Protein AF-0000000080757616 (afdb_homodimer)

Secondary structure (DSSP, 8-state):
---EEEEE--GGGHHHHHHHHHHTT-EEEEEEEEEETTEEEEEEEEE-SS-EEEEEEEE-TT-EEE--TTTSTTHHHHHHHHHHHH--EEE--SS--TT-SS--SSSSTT---S-----/---EEEEE--GGGHHHHHHHHHHTT-EEEEEEEEEETTEEEEEEEEE-SS-EEEEEEEE-TT-EEE--TTTSTTHHHHHHHHHHHH--EEE--SS--TT-SS--SSSSTT---S-----

Radius of gyration: 17.85 Å; Cα contacts (8 Å, |Δi|>4): 452; chains: 2; bounding box: 57×48×34 Å

Nearest PDB structures (foldseek):
  7ard-assembly1_C  TM=8.180E-01  e=4.192E-06  Polytomella sp. Pringsheim 198.80
  7b93-assembly1_C  TM=8.871E-01  e=2.121E-05  Mus musculus
  5gpn-assembly1_W  TM=7.875E-01  e=8.018E-06  Sus scrofa
  8e73-assembly1_S3  TM=7.690E-01  e=2.934E-05  Vigna radiata
  8qby-assembly1_C  TM=7.710E-01  e=3.803E-05  Paracoccus denitrificans PD1222

Structure (mmCIF, N/CA/C/O backbone):
data_AF-0000000080757616-model_v1
#
loop_
_entity.id
_entity.type
_entity.pdbx_description
1 polymer 'NADH dehydrogenase (Ubiquinone) 30 kDa subunit'
#
loop_
_atom_site.group_PDB
_atom_site.id
_atom_site.type_symbol
_atom_site.label_atom_id
_atom_site.label_alt_id
_atom_site.label_comp_id
_atom_site.label_asym_id
_atom_site.label_entity_id
_atom_site.label_seq_id
_atom_site.pdbx_PDB_ins_code
_atom_site.Cartn_x
_atom_site.Cartn_y
_atom_site.Cartn_z
_atom_site.occupancy
_atom_site.B_iso_or_equiv
_atom_site.auth_seq_id
_atom_site.auth_comp_id
_atom_site.auth_asym_id
_atom_site.auth_atom_id
_atom_site.pdbx_PDB_model_num
ATOM 1 N N . MET A 1 1 ? -17.547 3.986 -16.438 1 39.94 1 MET A N 1
ATOM 2 C CA . MET A 1 1 ? -16.375 4.234 -15.594 1 39.94 1 MET A CA 1
ATOM 3 C C . MET A 1 1 ? -16.781 4.469 -14.148 1 39.94 1 MET A C 1
ATOM 5 O O . MET A 1 1 ? -17.828 5.059 -13.883 1 39.94 1 MET A O 1
ATOM 9 N N . ALA A 1 2 ? -16.562 3.566 -13.352 1 54.22 2 ALA A N 1
ATOM 10 C CA . ALA A 1 2 ? -17.156 3.803 -12.039 1 54.22 2 ALA A CA 1
ATOM 11 C C . ALA A 1 2 ? -16.891 5.23 -11.562 1 54.22 2 ALA A C 1
ATOM 13 O O . ALA A 1 2 ? -15.867 5.824 -11.906 1 54.22 2 ALA A O 1
ATOM 14 N N . GLN A 1 3 ? -17.906 6 -11.406 1 65.44 3 GLN A N 1
ATOM 15 C CA . GLN A 1 3 ? -17.859 7.367 -10.898 1 65.44 3 GLN A CA 1
ATOM 16 C C . GLN A 1 3 ? -16.922 7.477 -9.703 1 65.44 3 GLN A C 1
ATOM 18 O O . GLN A 1 3 ? -17.031 6.699 -8.75 1 65.44 3 GLN A O 1
ATOM 23 N N . GLN A 1 4 ? -15.719 8.086 -9.883 1 79.25 4 GLN A N 1
ATOM 24 C CA . GLN A 1 4 ? -14.82 8.367 -8.773 1 79.25 4 GLN A CA 1
ATOM 25 C C . GLN A 1 4 ? -15.156 9.695 -8.109 1 79.25 4 GLN A C 1
ATOM 27 O O . GLN A 1 4 ? -15.25 10.727 -8.781 1 79.25 4 GLN A O 1
ATOM 32 N N . THR A 1 5 ? -15.641 9.602 -6.828 1 90.62 5 THR A N 1
ATOM 33 C CA . THR A 1 5 ? -15.922 10.797 -6.039 1 90.62 5 THR A CA 1
ATOM 34 C C . THR A 1 5 ? -14.758 11.117 -5.105 1 90.62 5 THR A C 1
ATOM 36 O O . THR A 1 5 ? -14.18 10.219 -4.492 1 90.62 5 THR A O 1
ATOM 39 N N . ILE A 1 6 ? -14.375 12.367 -5.062 1 93.81 6 ILE A N 1
ATOM 40 C CA . ILE A 1 6 ? -13.344 12.836 -4.137 1 93.81 6 ILE A CA 1
ATOM 41 C C . ILE A 1 6 ? -13.984 13.711 -3.059 1 93.81 6 ILE A C 1
ATOM 43 O O . ILE A 1 6 ? -14.641 14.703 -3.365 1 93.81 6 ILE A O 1
ATOM 47 N N . ASN A 1 7 ? -13.82 13.328 -1.838 1 96.62 7 ASN A N 1
ATOM 48 C CA . ASN A 1 7 ? -14.266 14.094 -0.679 1 96.62 7 ASN A CA 1
ATOM 49 C C . ASN A 1 7 ? -13.094 14.656 0.114 1 96.62 7 ASN A C 1
ATOM 51 O O . ASN A 1 7 ? -12.32 13.898 0.706 1 96.62 7 ASN A O 1
ATOM 55 N N . THR A 1 8 ? -12.977 15.93 0.117 1 97.31 8 THR A N 1
ATOM 56 C CA . THR A 1 8 ? -11.953 16.562 0.941 1 97.31 8 THR A CA 1
ATOM 57 C C . THR A 1 8 ? -12.453 16.734 2.375 1 97.31 8 THR A C 1
ATOM 59 O O . THR A 1 8 ? -13.5 17.344 2.605 1 97.31 8 THR A O 1
ATOM 62 N N . ILE A 1 9 ? -11.727 16.219 3.279 1 97.69 9 ILE A N 1
ATOM 63 C CA . ILE A 1 9 ? -12.148 16.266 4.676 1 97.69 9 ILE A CA 1
ATOM 64 C C . ILE A 1 9 ? -10.977 16.719 5.547 1 97.69 9 ILE A C 1
ATOM 66 O O . ILE A 1 9 ? -9.828 16.734 5.098 1 97.69 9 ILE A O 1
ATOM 70 N N . SER A 1 10 ? -11.312 17.188 6.828 1 96.25 10 SER A N 1
ATOM 71 C CA . SER A 1 10 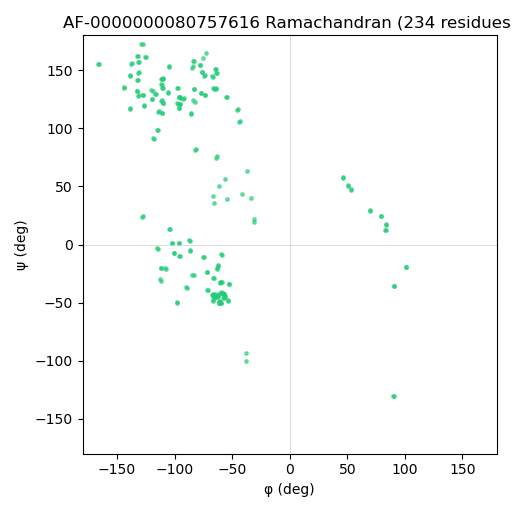? -10.273 17.484 7.812 1 96.25 10 SER A CA 1
ATOM 72 C C . SER A 1 10 ? -9.742 16.203 8.453 1 96.25 10 SER A C 1
ATOM 74 O O . SER A 1 10 ? -10.43 15.18 8.469 1 96.25 10 SER A O 1
ATOM 76 N N . PRO A 1 11 ? -8.5 16.219 8.953 1 96.25 11 PRO A N 1
ATOM 77 C CA . PRO A 1 11 ? -7.941 15.039 9.625 1 96.25 11 PRO A CA 1
ATOM 78 C C . PRO A 1 11 ? -8.844 14.516 10.742 1 96.25 11 PRO A C 1
ATOM 80 O O . PRO A 1 11 ? -8.961 13.297 10.93 1 96.25 11 PRO A O 1
ATOM 83 N N . ASN A 1 12 ? -9.531 15.391 11.43 1 96 12 ASN A N 1
ATOM 84 C CA . ASN A 1 12 ? -10.328 15 12.578 1 96 12 ASN A CA 1
ATOM 85 C C . ASN A 1 12 ? -11.617 14.289 12.156 1 96 12 ASN A C 1
ATOM 87 O O . ASN A 1 12 ? -12.297 13.688 12.984 1 96 12 ASN A O 1
ATOM 91 N N . GLU A 1 13 ? -11.953 14.305 10.906 1 97.38 13 GLU A N 1
ATOM 92 C CA . GLU A 1 13 ? -13.172 13.695 10.391 1 97.38 13 GLU A CA 1
ATOM 93 C C . GLU A 1 13 ? -12.914 12.289 9.859 1 97.38 13 GLU A C 1
ATOM 95 O O . GLU A 1 13 ? -13.859 11.531 9.609 1 97.38 13 GLU A O 1
ATOM 100 N N . LEU A 1 14 ? -11.672 11.914 9.742 1 98 14 LEU A N 1
ATOM 101 C CA . LEU A 1 14 ? -11.297 10.703 9.016 1 98 14 LEU A CA 1
ATOM 102 C C . LEU A 1 14 ? -11.938 9.469 9.641 1 98 14 LEU A C 1
ATOM 104 O O . LEU A 1 14 ? -12.562 8.672 8.938 1 98 14 LEU A O 1
ATOM 108 N N . LEU A 1 15 ? -11.797 9.32 10.906 1 97.38 15 LEU A N 1
ATOM 109 C CA . LEU A 1 15 ? -12.273 8.125 11.586 1 97.38 15 LEU A CA 1
ATOM 110 C C . LEU A 1 15 ? -13.781 7.961 11.414 1 97.38 15 LEU A C 1
ATOM 112 O O . LEU A 1 15 ? -14.258 6.875 11.078 1 97.38 15 LEU A O 1
ATOM 116 N N . ALA A 1 16 ? -14.492 9.055 11.688 1 97.38 16 ALA A N 1
ATOM 117 C CA . ALA A 1 16 ? -15.945 9.023 11.578 1 97.38 16 ALA A CA 1
ATOM 118 C C . ALA A 1 16 ? -16.391 8.703 10.148 1 97.38 16 ALA A C 1
ATOM 120 O O . ALA A 1 16 ? -17.312 7.93 9.938 1 97.38 16 ALA A O 1
ATOM 121 N N . TYR A 1 17 ? -15.742 9.297 9.18 1 98.06 17 TYR A N 1
ATOM 122 C CA . TYR A 1 17 ? -16.078 9.047 7.781 1 98.06 17 TYR A CA 1
ATOM 123 C C . TYR A 1 17 ? -15.773 7.598 7.398 1 98.06 17 TYR A C 1
ATOM 125 O O . TYR A 1 17 ? -16.578 6.957 6.715 1 98.06 17 TYR A O 1
ATOM 133 N N . ALA A 1 18 ? -14.602 7.082 7.82 1 98.12 18 ALA A N 1
ATOM 134 C CA . ALA A 1 18 ? -14.219 5.695 7.555 1 98.12 18 ALA A CA 1
ATOM 135 C C . ALA A 1 18 ? -15.258 4.727 8.109 1 98.12 18 ALA A C 1
ATOM 137 O O . ALA A 1 18 ? -15.594 3.732 7.465 1 98.12 18 ALA A O 1
ATOM 138 N N . LEU A 1 19 ? -15.734 4.996 9.297 1 97.94 19 LEU A N 1
ATOM 139 C CA . LEU A 1 19 ? -16.734 4.141 9.93 1 97.94 19 LEU A CA 1
ATOM 140 C C . LEU A 1 19 ? -18.031 4.125 9.117 1 97.94 19 LEU A C 1
ATOM 142 O O . LEU A 1 19 ? -18.641 3.066 8.93 1 97.94 19 LEU A O 1
ATOM 146 N N . ARG A 1 20 ? -18.453 5.312 8.68 1 98 20 ARG A N 1
ATOM 147 C CA . ARG A 1 20 ? -19.641 5.402 7.848 1 98 20 ARG A CA 1
ATOM 148 C C . ARG A 1 20 ? -19.5 4.57 6.578 1 98 20 ARG A C 1
ATOM 150 O O . ARG A 1 20 ? -20.422 3.881 6.164 1 98 20 ARG A O 1
ATOM 157 N N . LEU A 1 21 ? -18.344 4.613 5.977 1 97.5 21 LEU A N 1
ATOM 158 C CA . LEU A 1 21 ? -18.078 3.863 4.754 1 97.5 21 LEU A CA 1
ATOM 159 C C . LEU A 1 21 ? -18.094 2.361 5.027 1 97.5 21 LEU A C 1
ATOM 161 O O . LEU A 1 21 ? -18.625 1.584 4.23 1 97.5 21 LEU A O 1
ATOM 165 N N . LYS A 1 22 ? -17.438 2.016 6.141 1 96.69 22 LYS A N 1
ATOM 166 C CA . LYS A 1 22 ? -17.453 0.607 6.527 1 96.69 22 LYS A CA 1
ATOM 167 C C . LYS A 1 22 ? -18.891 0.101 6.68 1 96.69 22 LYS A C 1
ATOM 169 O O . LYS A 1 22 ? -19.234 -0.975 6.18 1 96.69 22 LYS A O 1
ATOM 174 N N . ASN A 1 23 ? -19.75 0.854 7.316 1 97.19 23 ASN A N 1
ATOM 175 C CA . ASN A 1 23 ? -21.141 0.499 7.535 1 97.19 23 ASN A CA 1
ATOM 176 C C . ASN A 1 23 ? -21.922 0.447 6.227 1 97.19 23 ASN A C 1
ATOM 178 O O . ASN A 1 23 ? -22.922 -0.277 6.113 1 97.19 23 ASN A O 1
ATOM 182 N N . ALA A 1 24 ? -21.516 1.2 5.309 1 96.5 24 ALA A N 1
ATOM 183 C CA . ALA A 1 24 ? -22.141 1.209 3.99 1 96.5 24 ALA A CA 1
ATOM 184 C C . ALA A 1 24 ? -21.531 0.154 3.078 1 96.5 24 ALA A C 1
ATOM 186 O O . ALA A 1 24 ? -21.75 0.167 1.864 1 96.5 24 ALA A O 1
ATOM 187 N N . ASN A 1 25 ? -20.594 -0.646 3.605 1 93.5 25 ASN A N 1
ATOM 188 C CA . ASN A 1 25 ? -20.016 -1.824 2.965 1 93.5 25 ASN A CA 1
ATOM 189 C C . ASN A 1 25 ? -18.953 -1.442 1.946 1 93.5 25 ASN A C 1
ATOM 191 O O . ASN A 1 25 ? -18.734 -2.152 0.961 1 93.5 25 ASN A O 1
ATOM 195 N N . TYR A 1 26 ? -18.375 -0.285 2.145 1 94.5 26 TYR A N 1
ATOM 196 C CA . TYR A 1 26 ? -17.188 0.052 1.365 1 94.5 26 TYR A CA 1
ATOM 197 C C . TYR A 1 26 ? -15.969 -0.692 1.888 1 94.5 26 TYR A C 1
ATOM 199 O O . TYR A 1 26 ? -15.82 -0.892 3.096 1 94.5 26 TYR A O 1
ATOM 207 N N . ARG A 1 27 ? -15.102 -0.973 0.972 1 92.44 27 ARG A N 1
ATOM 208 C CA . ARG A 1 27 ? -13.82 -1.577 1.317 1 92.44 27 ARG A CA 1
ATOM 209 C C . ARG A 1 27 ? -12.672 -0.605 1.068 1 92.44 27 ARG A C 1
ATOM 211 O O . ARG A 1 27 ? -12.688 0.152 0.097 1 92.44 27 ARG A O 1
ATOM 218 N N . LEU A 1 28 ? -11.719 -0.652 1.955 1 95.25 28 LEU A N 1
ATOM 219 C CA . LEU A 1 28 ? -10.5 0.117 1.731 1 95.25 28 LEU A CA 1
ATOM 220 C C . LEU A 1 28 ? -9.633 -0.53 0.652 1 95.25 28 LEU A C 1
ATOM 222 O O . LEU A 1 28 ? -9.352 -1.728 0.716 1 95.25 28 LEU A O 1
ATOM 226 N N . VAL A 1 29 ? -9.242 0.274 -0.315 1 91.06 29 VAL A N 1
ATOM 227 C CA . VAL A 1 29 ? -8.508 -0.332 -1.421 1 91.06 29 VAL A CA 1
ATOM 228 C C . VAL A 1 29 ? -7.066 0.17 -1.42 1 91.06 29 VAL A C 1
ATOM 230 O O . VAL A 1 29 ? -6.156 -0.538 -1.856 1 91.06 29 VAL A O 1
ATOM 233 N N . ALA A 1 30 ? -6.875 1.399 -0.94 1 92.94 30 ALA A N 1
ATOM 234 C CA . ALA A 1 30 ? -5.52 1.94 -0.932 1 92.94 30 ALA A CA 1
ATOM 235 C C . ALA A 1 30 ? -5.434 3.191 -0.062 1 92.94 30 ALA A C 1
ATOM 237 O O . ALA A 1 30 ? -6.445 3.848 0.193 1 92.94 30 ALA A O 1
ATOM 238 N N . ILE A 1 31 ? -4.273 3.486 0.437 1 96 31 ILE A N 1
ATOM 239 C CA . ILE A 1 31 ? -3.902 4.773 1.015 1 96 31 ILE A CA 1
ATOM 240 C C . ILE A 1 31 ? -2.621 5.285 0.359 1 96 31 ILE A C 1
ATOM 242 O O . ILE A 1 31 ? -1.656 4.535 0.202 1 96 31 ILE A O 1
ATOM 246 N N . SER A 1 32 ? -2.662 6.445 -0.074 1 93.25 32 SER A N 1
ATOM 247 C CA . SER A 1 32 ? -1.484 7.043 -0.697 1 93.25 32 SER A CA 1
ATOM 248 C C . SER A 1 32 ? -1.116 8.367 -0.03 1 93.25 32 SER A C 1
ATOM 250 O O . SER A 1 32 ? -1.919 8.938 0.708 1 93.25 32 SER A O 1
ATOM 252 N N . CYS A 1 33 ? 0.072 8.789 -0.237 1 93.62 33 CYS A N 1
ATOM 253 C CA . CYS A 1 33 ? 0.592 10.023 0.332 1 93.62 33 CYS A CA 1
ATOM 254 C C . CYS A 1 33 ? 1.539 10.719 -0.642 1 93.62 33 CYS A C 1
ATOM 256 O O . CYS A 1 33 ? 2.369 10.062 -1.276 1 93.62 33 CYS A O 1
ATOM 258 N N . THR A 1 34 ? 1.384 12.016 -0.799 1 89.12 34 THR A N 1
ATOM 259 C CA . THR A 1 34 ? 2.262 12.828 -1.628 1 89.12 34 THR A CA 1
ATOM 260 C C . THR A 1 34 ? 2.604 14.141 -0.925 1 89.12 34 THR A C 1
ATOM 262 O O . THR A 1 34 ? 1.887 14.57 -0.018 1 89.12 34 THR A O 1
ATOM 265 N N . ASN A 1 35 ? 3.715 14.68 -1.322 1 88.19 35 ASN A N 1
ATOM 266 C CA . ASN A 1 35 ? 4.047 16 -0.801 1 88.19 35 ASN A CA 1
ATOM 267 C C . ASN A 1 35 ? 3.082 17.062 -1.316 1 88.19 35 ASN A C 1
ATOM 269 O O . ASN A 1 35 ? 2.627 17 -2.459 1 88.19 35 ASN A O 1
ATOM 273 N N . ALA A 1 36 ? 2.793 18.016 -0.493 1 90.25 36 ALA A N 1
ATOM 274 C CA . ALA A 1 36 ? 1.951 19.156 -0.832 1 90.25 36 ALA A CA 1
ATOM 275 C C . ALA A 1 36 ? 2.635 20.469 -0.463 1 90.25 36 ALA A C 1
ATOM 277 O O . ALA A 1 36 ? 3.717 20.469 0.129 1 90.25 36 ALA A O 1
ATOM 278 N N . GLU A 1 37 ? 2 21.562 -0.875 1 86.81 37 GLU A N 1
ATOM 279 C CA . GLU A 1 37 ? 2.559 22.891 -0.587 1 86.81 37 GLU A CA 1
ATOM 280 C C . GLU A 1 37 ? 2.84 23.062 0.903 1 86.81 37 GLU A C 1
ATOM 282 O O . GLU A 1 37 ? 3.902 23.547 1.288 1 86.81 37 GLU A O 1
ATOM 287 N N . ASN A 1 38 ? 1.862 22.703 1.646 1 88.25 38 ASN A N 1
ATOM 288 C CA . ASN A 1 38 ? 2.006 22.734 3.1 1 88.25 38 ASN A CA 1
ATOM 289 C C . ASN A 1 38 ? 1.834 21.344 3.701 1 88.25 38 ASN A C 1
ATOM 291 O O . ASN A 1 38 ? 0.719 20.938 4.039 1 88.25 38 ASN A O 1
ATOM 295 N N . GLY A 1 39 ? 3.023 20.656 3.822 1 92.31 39 GLY A N 1
ATOM 296 C CA . GLY A 1 39 ? 2.975 19.328 4.414 1 92.31 39 GLY A CA 1
ATOM 297 C C . GLY A 1 39 ? 2.762 18.234 3.393 1 92.31 39 GLY A C 1
ATOM 298 O O . GLY A 1 39 ? 3.498 18.141 2.408 1 92.31 39 GLY A O 1
ATOM 299 N N . VAL A 1 40 ? 1.783 17.359 3.693 1 94.62 40 VAL A N 1
ATOM 300 C CA . VAL A 1 40 ? 1.523 16.25 2.785 1 94.62 40 VAL A CA 1
ATOM 301 C C . VAL A 1 40 ? 0.027 16.156 2.498 1 94.62 40 VAL A C 1
ATOM 303 O O . VAL A 1 40 ? -0.787 16.734 3.217 1 94.62 40 VAL A O 1
ATOM 306 N N . GLU A 1 41 ? -0.292 15.555 1.383 1 95.38 41 GLU A N 1
ATOM 307 C CA . GLU A 1 41 ? -1.655 15.172 1.018 1 95.38 41 GLU A CA 1
ATOM 308 C C . GLU A 1 41 ? -1.832 13.656 1.028 1 95.38 41 GLU A C 1
ATOM 310 O O . GLU A 1 41 ? -1.059 12.938 0.399 1 95.38 41 GLU A O 1
ATOM 315 N N . MET A 1 42 ? -2.824 13.203 1.82 1 96.94 42 MET A N 1
ATOM 316 C CA . MET A 1 42 ? -3.135 11.781 1.904 1 96.94 42 MET A CA 1
ATOM 317 C C . MET A 1 42 ? -4.48 11.477 1.251 1 96.94 42 MET A C 1
ATOM 319 O O . MET A 1 42 ? -5.406 12.289 1.324 1 96.94 42 MET A O 1
ATOM 323 N N . SER A 1 43 ? -4.543 10.367 0.609 1 96.12 43 SER A N 1
ATOM 324 C CA . SER A 1 43 ? -5.793 9.898 0.015 1 96.12 43 SER A CA 1
ATOM 325 C C . SER A 1 43 ? -6.133 8.484 0.481 1 96.12 43 SER A C 1
ATOM 327 O O . SER A 1 43 ? -5.324 7.566 0.341 1 96.12 43 SER A O 1
ATOM 329 N N . TYR A 1 44 ? -7.246 8.367 1.112 1 97.75 44 TYR A N 1
ATOM 330 C CA . TYR A 1 44 ? -7.836 7.07 1.438 1 97.75 44 TYR A CA 1
ATOM 331 C C . TYR A 1 44 ? -8.891 6.676 0.411 1 97.75 44 TYR A C 1
ATOM 333 O O . TYR A 1 44 ? -9.906 7.355 0.268 1 97.75 44 TYR A O 1
ATOM 341 N N . SER A 1 45 ? -8.664 5.551 -0.224 1 95.06 45 SER A N 1
ATOM 342 C CA . SER A 1 45 ? -9.539 5.145 -1.321 1 95.06 45 SER A CA 1
ATOM 343 C C . SER A 1 45 ? -10.391 3.941 -0.932 1 95.06 45 SER A C 1
ATOM 345 O O . SER A 1 45 ? -9.883 2.965 -0.376 1 95.06 45 SER A O 1
ATOM 347 N N . PHE A 1 46 ? -11.656 4.039 -1.26 1 95.75 46 PHE A N 1
ATOM 348 C CA . PHE A 1 46 ? -12.625 3.01 -0.884 1 95.75 46 PHE A CA 1
ATOM 349 C C . PHE A 1 46 ? -13.461 2.59 -2.084 1 95.75 46 PHE A C 1
ATOM 351 O O . PHE A 1 46 ? -13.734 3.4 -2.973 1 95.75 46 PHE A O 1
ATOM 358 N N . ASP A 1 47 ? -13.859 1.273 -2.053 1 92.25 47 ASP A N 1
ATOM 359 C CA . ASP A 1 47 ? -14.664 0.692 -3.127 1 92.25 47 ASP A CA 1
ATOM 360 C C . ASP A 1 47 ? -15.836 -0.103 -2.564 1 92.25 47 ASP A C 1
ATOM 362 O O . ASP A 1 47 ? -15.664 -0.916 -1.653 1 92.25 47 ASP A O 1
ATOM 366 N N . SER A 1 48 ? -17.031 0.152 -3.119 1 90.19 48 SER A N 1
ATOM 367 C CA . SER A 1 48 ? -18.219 -0.601 -2.699 1 90.19 48 SER A CA 1
ATOM 368 C C . SER A 1 48 ? -18.578 -1.668 -3.725 1 90.19 48 SER A C 1
ATOM 370 O O . SER A 1 48 ? -19.516 -2.439 -3.514 1 90.19 48 SER A O 1
ATOM 372 N N . GLY A 1 49 ? -17.844 -1.814 -4.766 1 83 49 GLY A N 1
ATOM 373 C CA . GLY A 1 49 ? -18.25 -2.631 -5.895 1 83 49 GLY A CA 1
ATOM 374 C C . GLY A 1 49 ? -19.016 -1.848 -6.949 1 83 49 GLY A C 1
ATOM 375 O O . GLY A 1 49 ? -18.766 -2.012 -8.148 1 83 49 GLY A O 1
ATOM 376 N N . SER A 1 50 ? -19.844 -0.871 -6.516 1 86.19 50 SER A N 1
ATOM 377 C CA . SER A 1 50 ? -20.641 -0.055 -7.426 1 86.19 50 SER A CA 1
ATOM 378 C C . SER A 1 50 ? -20.156 1.392 -7.438 1 86.19 50 SER A C 1
ATOM 380 O O . SER A 1 50 ? -20.5 2.154 -8.352 1 86.19 50 SER A O 1
ATOM 382 N N . ASP A 1 51 ? -19.438 1.753 -6.379 1 89.75 51 ASP A N 1
ATOM 383 C CA . ASP A 1 51 ? -19 3.135 -6.223 1 89.75 51 ASP A CA 1
ATOM 384 C C . ASP A 1 51 ? -17.562 3.197 -5.699 1 89.75 51 ASP A C 1
ATOM 386 O O . ASP A 1 51 ? -17.125 2.307 -4.973 1 89.75 51 ASP A O 1
ATOM 390 N N . PHE A 1 52 ? -16.875 4.262 -6.203 1 90.62 52 PHE A N 1
ATOM 391 C CA . PHE A 1 52 ? -15.508 4.535 -5.766 1 90.62 52 PHE A CA 1
ATOM 392 C C . PHE A 1 52 ? -15.414 5.918 -5.125 1 90.62 52 PHE A C 1
ATOM 394 O O . PHE A 1 52 ? -15.82 6.914 -5.723 1 90.62 52 PHE A O 1
ATOM 401 N N . THR A 1 53 ? -14.898 5.902 -3.883 1 95.38 53 THR A N 1
ATOM 402 C CA . THR A 1 53 ? -14.789 7.188 -3.205 1 95.38 53 THR A CA 1
ATOM 403 C C . THR A 1 53 ? -13.398 7.352 -2.592 1 95.38 53 THR A C 1
ATOM 405 O O . THR A 1 53 ? -12.82 6.391 -2.088 1 95.38 53 THR A O 1
ATOM 408 N N . ASN A 1 54 ? -12.906 8.578 -2.689 1 96.12 54 ASN A N 1
ATOM 409 C CA . ASN A 1 54 ? -11.625 8.961 -2.098 1 96.12 54 ASN A CA 1
ATOM 410 C C . ASN A 1 54 ? -11.805 10.031 -1.021 1 96.12 54 ASN A C 1
ATOM 412 O O . ASN A 1 54 ? -12.492 11.031 -1.238 1 96.12 54 ASN A O 1
ATOM 416 N N . LEU A 1 55 ? -11.234 9.773 0.103 1 98.12 55 LEU A N 1
ATOM 417 C CA . LEU A 1 55 ? -11.102 10.812 1.124 1 98.12 55 LEU A CA 1
ATOM 418 C C . LEU A 1 55 ? -9.734 11.477 1.053 1 98.12 55 LEU A C 1
ATOM 420 O O . LEU A 1 55 ? -8.703 10.812 1.214 1 98.12 55 LEU A O 1
ATOM 424 N N . ARG A 1 56 ? -9.766 12.703 0.786 1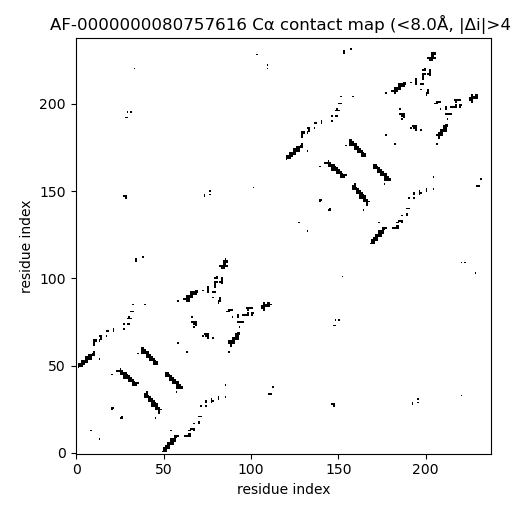 97.31 56 ARG A N 1
ATOM 425 C CA . ARG A 1 56 ? -8.531 13.469 0.666 1 97.31 56 ARG A CA 1
ATOM 426 C C . ARG A 1 56 ? -8.32 14.359 1.885 1 97.31 56 ARG A C 1
ATOM 428 O O . ARG A 1 56 ? -9.219 15.117 2.27 1 97.31 56 ARG A O 1
ATOM 435 N N . ILE A 1 57 ? -7.094 14.281 2.439 1 97.62 57 ILE A N 1
ATOM 436 C CA . ILE A 1 57 ? -6.742 15.016 3.646 1 97.62 57 ILE A CA 1
ATOM 437 C C . ILE A 1 57 ? -5.41 15.742 3.441 1 97.62 57 ILE A C 1
ATOM 439 O O . ILE A 1 57 ? -4.434 15.133 2.996 1 97.62 57 ILE A O 1
ATOM 443 N N . THR A 1 58 ? -5.375 16.984 3.691 1 96.25 58 THR A N 1
ATOM 444 C CA . THR A 1 58 ? -4.117 17.703 3.801 1 96.25 58 THR A CA 1
ATOM 445 C C . THR A 1 58 ? -3.631 17.734 5.246 1 96.25 58 THR A C 1
ATOM 447 O O . THR A 1 58 ? -4.375 18.125 6.152 1 96.25 58 THR A O 1
ATOM 450 N N . VAL A 1 59 ? -2.463 17.312 5.371 1 95.69 59 VAL A N 1
ATOM 451 C CA . VAL A 1 59 ? -1.883 17.188 6.707 1 95.69 59 VAL A CA 1
ATOM 452 C C . VAL A 1 59 ? -0.722 18.172 6.848 1 95.69 59 VAL A C 1
ATOM 454 O O . VAL A 1 59 ? 0.301 18.047 6.176 1 95.69 59 VAL A O 1
ATOM 457 N N . ALA A 1 60 ? -0.863 19.141 7.699 1 93.69 60 ALA A N 1
ATOM 458 C CA . ALA A 1 60 ? 0.189 20.125 7.973 1 93.69 60 ALA A CA 1
ATOM 459 C C . ALA A 1 60 ? 1.189 19.578 8.992 1 93.69 60 ALA A C 1
ATOM 461 O O . ALA A 1 60 ? 0.893 18.625 9.711 1 93.69 60 ALA A O 1
ATOM 462 N N . PRO A 1 61 ? 2.412 20.219 8.922 1 90.81 61 PRO A N 1
ATOM 463 C CA . PRO A 1 61 ? 3.361 19.812 9.961 1 90.81 61 PRO A CA 1
ATOM 464 C C . PRO A 1 61 ? 2.793 19.969 11.375 1 90.81 61 PRO A C 1
ATOM 466 O O . PRO A 1 61 ? 2.191 21 1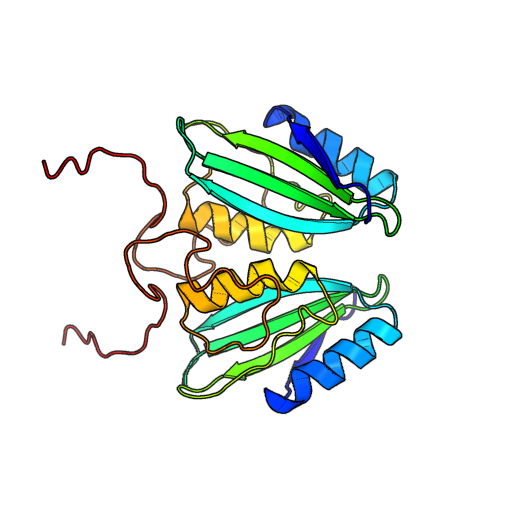1.688 1 90.81 61 PRO A O 1
ATOM 469 N N . GLY A 1 62 ? 2.836 18.953 12.133 1 91 62 GLY A N 1
ATOM 470 C CA . GLY A 1 62 ? 2.355 19.016 13.508 1 91 62 GLY A CA 1
ATOM 471 C C . GLY A 1 62 ? 0.971 18.422 13.68 1 91 62 GLY A C 1
ATOM 472 O O . GLY A 1 62 ? 0.554 18.125 14.797 1 91 62 GLY A O 1
ATOM 473 N N . ASP A 1 63 ? 0.226 18.297 12.609 1 94.62 63 ASP A N 1
ATOM 474 C CA . ASP A 1 63 ? -1.102 17.688 12.672 1 94.62 63 ASP A CA 1
ATOM 475 C C . ASP A 1 63 ? -1.02 16.234 13.102 1 94.62 63 ASP A C 1
ATOM 477 O O . ASP A 1 63 ? -0.021 15.555 12.836 1 94.62 63 ASP A O 1
ATOM 481 N N . GLU A 1 64 ? -2.066 15.867 13.797 1 95.94 64 GLU A N 1
ATOM 482 C CA . GLU A 1 64 ? -2.244 14.469 14.164 1 95.94 64 GLU A CA 1
ATOM 483 C C . GLU A 1 64 ? -3.422 13.844 13.422 1 95.94 64 GLU A C 1
ATOM 485 O O . GLU A 1 64 ? -4.477 14.469 13.281 1 95.94 64 GLU A O 1
ATOM 490 N N . ILE A 1 65 ? -3.191 12.648 12.961 1 97.25 65 ILE A N 1
ATOM 491 C CA . ILE A 1 65 ? -4.25 11.883 12.305 1 97.25 65 ILE A CA 1
ATOM 492 C C . ILE A 1 65 ? -4.508 10.594 13.078 1 97.25 65 ILE A C 1
ATOM 494 O O . ILE A 1 65 ? -3.568 9.883 13.445 1 97.25 65 ILE A O 1
ATOM 498 N N . GLU A 1 66 ? -5.77 10.328 13.328 1 97.81 66 GLU A N 1
ATOM 499 C CA . GLU A 1 66 ? -6.102 9.047 13.953 1 97.81 66 GLU A CA 1
ATOM 500 C C . GLU A 1 66 ? -6.195 7.938 12.914 1 97.81 66 GLU A C 1
ATOM 502 O O . GLU A 1 66 ? -6.82 8.109 11.867 1 97.81 66 GLU A O 1
ATOM 507 N N . SER A 1 67 ? -5.562 6.875 13.281 1 98.19 67 SER A N 1
ATOM 508 C CA . SER A 1 67 ? -5.566 5.719 12.391 1 98.19 67 SER A CA 1
ATOM 509 C C . SER A 1 67 ? -6.973 5.152 12.227 1 98.19 67 SER A C 1
ATOM 511 O O . SER A 1 67 ? -7.77 5.18 13.164 1 98.19 67 SER A O 1
ATOM 513 N N . ILE A 1 68 ? -7.16 4.57 11.07 1 98.38 68 ILE A N 1
ATOM 514 C CA . ILE A 1 68 ? -8.43 3.889 10.867 1 98.38 68 ILE A CA 1
ATOM 515 C C . ILE A 1 68 ? -8.227 2.379 10.969 1 98.38 68 ILE A C 1
ATOM 517 O O . ILE A 1 68 ? -9.094 1.6 10.562 1 98.38 68 ILE A O 1
ATOM 521 N N . SER A 1 69 ? -7.094 1.885 11.469 1 97.38 69 SER A N 1
ATOM 522 C CA . SER A 1 69 ? -6.793 0.458 11.531 1 97.38 69 SER A CA 1
ATOM 523 C C . SER A 1 69 ? -7.773 -0.273 12.438 1 97.38 69 SER A C 1
ATOM 525 O O . SER A 1 69 ? -7.945 -1.488 12.328 1 97.38 69 SER A O 1
ATOM 527 N N . SER A 1 70 ? -8.438 0.448 13.344 1 96.81 70 SER A N 1
ATOM 528 C CA . SER A 1 70 ? -9.469 -0.151 14.188 1 96.81 70 SER A CA 1
ATOM 529 C C . SER A 1 70 ? -10.727 -0.475 13.375 1 96.81 70 SER A C 1
ATOM 531 O O . SER A 1 70 ? -11.539 -1.303 13.789 1 96.81 70 SER A O 1
ATOM 533 N N . ILE A 1 71 ? -10.938 0.19 12.281 1 96.88 71 ILE A N 1
ATOM 534 C CA . ILE A 1 71 ? -12.094 0.018 11.406 1 96.88 71 ILE A CA 1
ATOM 535 C C . ILE A 1 71 ? -11.719 -0.887 10.234 1 96.88 71 ILE A C 1
ATOM 537 O O . ILE A 1 71 ? -12.43 -1.851 9.938 1 96.88 71 ILE A O 1
ATOM 541 N N . TYR A 1 72 ? -10.594 -0.532 9.578 1 95.69 72 TYR A N 1
ATOM 542 C CA . TYR A 1 72 ? -10 -1.293 8.484 1 95.69 72 TYR A CA 1
ATOM 543 C C . TYR A 1 72 ? -8.641 -1.859 8.883 1 95.69 72 TYR A C 1
ATOM 545 O O . TYR A 1 72 ? -7.625 -1.168 8.797 1 95.69 72 TYR A O 1
ATOM 553 N N . SER A 1 73 ? -8.617 -3.055 9.258 1 91.38 73 SER A N 1
ATOM 554 C CA . SER A 1 73 ? -7.465 -3.639 9.938 1 91.38 73 SER A CA 1
ATOM 555 C C . SER A 1 73 ? -6.219 -3.578 9.062 1 91.38 73 SER A C 1
ATOM 557 O O . SER A 1 73 ? -5.113 -3.352 9.562 1 91.38 73 SER A O 1
ATOM 559 N N . TYR A 1 74 ? -6.305 -3.674 7.766 1 90.62 74 TYR A N 1
ATOM 560 C CA . TYR A 1 74 ? -5.109 -3.787 6.934 1 90.62 74 TYR A CA 1
ATOM 561 C C . TYR A 1 74 ? -4.555 -2.41 6.59 1 90.62 74 TYR A C 1
ATOM 563 O O . TYR A 1 74 ? -3.492 -2.301 5.969 1 90.62 74 TYR A O 1
ATOM 571 N N . SER A 1 75 ? -5.332 -1.407 7.02 1 95.81 75 SER A N 1
ATOM 572 C CA . SER A 1 75 ? -4.809 -0.067 6.777 1 95.81 75 SER A CA 1
ATOM 573 C C . SER A 1 75 ? -3.49 0.154 7.508 1 95.81 75 SER A C 1
ATOM 575 O O . SER A 1 75 ? -2.703 1.025 7.133 1 95.81 75 SER A O 1
ATOM 577 N N . PHE A 1 76 ? -3.209 -0.652 8.484 1 94.81 76 PHE A N 1
ATOM 578 C CA . PHE A 1 76 ? -2.008 -0.469 9.289 1 94.81 76 PHE A CA 1
ATOM 579 C C . PHE A 1 76 ? -0.758 -0.52 8.422 1 94.81 76 PHE A C 1
ATOM 581 O O . PHE A 1 76 ? 0.227 0.167 8.703 1 94.81 76 PHE A O 1
ATOM 588 N N . LEU A 1 77 ? -0.774 -1.287 7.387 1 92.38 77 LEU A N 1
ATOM 589 C CA . LEU A 1 77 ? 0.395 -1.42 6.523 1 92.38 77 LEU A CA 1
ATOM 590 C C . LEU A 1 77 ? 0.687 -0.111 5.797 1 92.38 77 LEU A C 1
ATOM 592 O O . LEU A 1 77 ? 1.812 0.392 5.844 1 92.38 77 LEU A O 1
ATOM 596 N N . TYR A 1 78 ? -0.317 0.471 5.219 1 94 78 TYR A N 1
ATOM 597 C CA . TYR A 1 78 ? -0.175 1.745 4.523 1 94 78 TYR A CA 1
ATOM 598 C C . TYR A 1 78 ? 0.209 2.855 5.496 1 94 78 TYR A C 1
ATOM 600 O O . TYR A 1 78 ? 1.087 3.67 5.199 1 94 78 TYR A O 1
ATOM 608 N N . GLU A 1 79 ? -0.478 2.842 6.57 1 96.81 79 GLU A N 1
ATOM 609 C CA . GLU A 1 79 ? -0.267 3.918 7.535 1 96.81 79 GLU A CA 1
ATOM 610 C C . GLU A 1 79 ? 1.132 3.85 8.141 1 96.81 79 GLU A C 1
ATOM 612 O O . GLU A 1 79 ? 1.776 4.879 8.344 1 96.81 79 GLU A O 1
ATOM 617 N N . ASN A 1 80 ? 1.599 2.604 8.5 1 95 80 ASN A N 1
ATOM 618 C CA . ASN A 1 80 ? 2.971 2.455 8.977 1 95 80 ASN A CA 1
ATOM 619 C C . ASN A 1 80 ? 3.979 2.92 7.926 1 95 80 ASN A C 1
ATOM 621 O O . ASN A 1 80 ? 4.98 3.553 8.266 1 95 80 ASN A O 1
ATOM 625 N N . GLU A 1 81 ? 3.727 2.588 6.707 1 92.19 81 GLU A N 1
ATOM 626 C CA . GLU A 1 81 ? 4.602 3.006 5.617 1 92.19 81 GLU A CA 1
ATOM 627 C C . GLU A 1 81 ? 4.676 4.527 5.516 1 92.19 81 GLU A C 1
ATOM 629 O O . GLU A 1 81 ? 5.766 5.098 5.449 1 92.19 81 GLU A O 1
ATOM 634 N N . ILE A 1 82 ? 3.568 5.141 5.512 1 94.12 82 ILE A N 1
ATOM 635 C CA . ILE A 1 82 ? 3.471 6.586 5.355 1 94.12 82 ILE A CA 1
ATOM 636 C C . ILE A 1 82 ? 4.117 7.281 6.555 1 94.12 82 ILE A C 1
ATOM 638 O O . ILE A 1 82 ? 4.848 8.258 6.391 1 94.12 82 ILE A O 1
ATOM 642 N N . LYS A 1 83 ? 3.834 6.758 7.723 1 95 83 LYS A N 1
ATOM 643 C CA . LYS A 1 83 ? 4.48 7.266 8.93 1 95 83 LYS A CA 1
ATOM 644 C C . LYS A 1 83 ? 6 7.172 8.82 1 95 83 LYS A C 1
ATOM 646 O O . LYS A 1 83 ? 6.707 8.141 9.086 1 95 83 LYS A O 1
ATOM 651 N N . GLU A 1 84 ? 6.484 6.137 8.414 1 91.38 84 GLU A N 1
ATOM 652 C CA . GLU A 1 84 ? 7.922 5.902 8.328 1 91.38 84 GLU A CA 1
ATOM 653 C C . GLU A 1 84 ? 8.555 6.727 7.211 1 91.38 84 GLU A C 1
ATOM 655 O O . GLU A 1 84 ? 9.633 7.297 7.383 1 91.38 84 GLU A O 1
ATOM 660 N N . LEU A 1 85 ? 7.914 6.855 6.141 1 90.69 85 LEU A N 1
ATOM 661 C CA . LEU A 1 85 ? 8.531 7.457 4.965 1 90.69 85 LEU A CA 1
ATOM 662 C C . LEU A 1 85 ? 8.32 8.969 4.949 1 90.69 85 LEU A C 1
ATOM 664 O O . LEU A 1 85 ? 9.211 9.719 4.551 1 90.69 85 LEU A O 1
ATOM 668 N N . PHE A 1 86 ? 7.176 9.406 5.391 1 91.75 86 PHE A N 1
ATOM 669 C CA . PHE A 1 86 ? 6.816 10.812 5.25 1 91.75 86 PHE A CA 1
ATOM 670 C C . PHE A 1 86 ? 6.855 11.516 6.602 1 91.75 86 PHE A C 1
ATOM 672 O O . PHE A 1 86 ? 6.871 12.75 6.664 1 91.75 86 PHE A O 1
ATOM 679 N N . GLY A 1 87 ? 6.773 10.719 7.676 1 93.44 87 GLY A N 1
ATOM 680 C CA . GLY A 1 87 ? 6.828 11.32 9 1 93.44 87 GLY A CA 1
ATOM 681 C C . GLY A 1 87 ? 5.488 11.852 9.469 1 93.44 87 GLY A C 1
ATOM 682 O O . GLY A 1 87 ? 5.43 12.742 10.32 1 93.44 87 GLY A O 1
ATOM 683 N N . VAL A 1 88 ? 4.484 11.398 8.836 1 95.56 88 VAL A N 1
ATOM 684 C CA . VAL A 1 88 ? 3.152 11.805 9.273 1 95.56 88 VAL A CA 1
ATOM 685 C C . VAL A 1 88 ? 2.867 11.242 10.656 1 95.56 88 VAL A C 1
ATOM 687 O O . VAL A 1 88 ? 3.152 10.07 10.93 1 95.56 88 VAL A O 1
ATOM 690 N N . ASN A 1 89 ? 2.322 12.102 11.516 1 96.5 89 ASN A N 1
ATOM 691 C CA . ASN A 1 89 ? 1.979 11.672 12.867 1 96.5 89 ASN A CA 1
ATOM 692 C C . ASN A 1 89 ? 0.625 10.969 12.906 1 96.5 89 ASN A C 1
ATOM 694 O O . ASN A 1 89 ? -0.386 11.578 13.258 1 96.5 89 ASN A O 1
ATOM 698 N N . ILE A 1 90 ? 0.579 9.727 12.57 1 97.69 90 ILE A N 1
ATOM 699 C CA . ILE A 1 90 ? -0.623 8.906 12.633 1 97.69 90 ILE A CA 1
ATOM 700 C C . ILE A 1 90 ? -0.652 8.141 13.961 1 97.69 90 ILE A C 1
ATOM 702 O O . ILE A 1 90 ? 0.246 7.348 14.242 1 97.69 90 ILE A O 1
ATOM 706 N N . THR A 1 91 ? -1.677 8.344 14.734 1 97.5 91 THR A N 1
ATOM 707 C CA . THR A 1 91 ? -1.795 7.723 16.047 1 97.5 91 THR A CA 1
ATOM 708 C C . THR A 1 91 ? -2.799 6.574 16.016 1 97.5 91 THR A C 1
ATOM 710 O O . THR A 1 91 ? -3.65 6.512 15.125 1 97.5 91 THR A O 1
ATOM 713 N N . GLY A 1 92 ? -2.633 5.676 16.844 1 97.5 92 GLY A N 1
ATOM 714 C CA . GLY A 1 92 ? -3.629 4.633 17.031 1 97.5 92 GLY A CA 1
ATOM 715 C C . GLY A 1 92 ? -3.484 3.498 16.031 1 97.5 92 GLY A C 1
ATOM 716 O O . GLY A 1 92 ? -4.387 2.666 15.891 1 97.5 92 GLY A O 1
ATOM 717 N N . ILE A 1 93 ? -2.34 3.453 15.297 1 97.38 93 ILE A N 1
ATOM 718 C CA . ILE A 1 93 ? -2.137 2.342 14.367 1 97.38 93 ILE A CA 1
ATOM 719 C C . ILE A 1 93 ? -2.047 1.032 15.148 1 97.38 93 ILE A C 1
ATOM 721 O O . ILE A 1 93 ? -1.371 0.961 16.172 1 97.38 93 ILE A O 1
ATOM 725 N N . SER A 1 94 ? -2.795 -0.048 14.648 1 95.06 94 SER A N 1
ATOM 726 C CA . SER A 1 94 ? -2.715 -1.366 15.266 1 95.06 94 SER A CA 1
ATOM 727 C C . SER A 1 94 ? -2.682 -2.473 14.219 1 95.06 94 SER A C 1
ATOM 729 O O . SER A 1 94 ? -3.656 -2.676 13.492 1 95.06 94 SER A O 1
ATOM 731 N N . PRO A 1 95 ? -1.545 -3.254 14.164 1 94.25 95 PRO A N 1
ATOM 732 C CA . PRO A 1 95 ? -0.314 -3.098 14.945 1 94.25 95 PRO A CA 1
ATOM 733 C C . PRO A 1 95 ? 0.541 -1.924 14.469 1 94.25 95 PRO A C 1
ATOM 735 O O . PRO A 1 95 ? 0.538 -1.597 13.273 1 94.25 95 PRO A O 1
ATOM 738 N N . ASP A 1 96 ? 1.197 -1.262 15.383 1 94.88 96 ASP A N 1
ATOM 739 C CA . ASP A 1 96 ? 2.143 -0.186 15.102 1 94.88 96 ASP A CA 1
ATOM 740 C C . ASP A 1 96 ? 3.576 -0.713 15.047 1 94.88 96 ASP A C 1
ATOM 742 O O . ASP A 1 96 ? 4.066 -1.285 16.031 1 94.88 96 ASP A O 1
ATOM 746 N N . TYR A 1 97 ? 4.273 -0.437 13.977 1 92 97 TYR A N 1
ATOM 747 C CA . TYR A 1 97 ? 5.625 -0.956 13.812 1 92 97 TYR A CA 1
ATOM 748 C C . TYR A 1 97 ? 6.66 0.069 14.25 1 92 97 TYR A C 1
ATOM 750 O O . TYR A 1 97 ? 7.867 -0.19 14.188 1 92 97 TYR A O 1
ATOM 758 N N . LYS A 1 98 ? 6.223 1.196 14.703 1 91.75 98 LYS A N 1
ATOM 759 C CA . LYS A 1 98 ? 7.066 2.221 15.312 1 91.75 98 LYS A CA 1
ATOM 760 C C . LYS A 1 98 ? 8.227 2.586 14.398 1 91.75 98 LYS A C 1
ATOM 762 O O . LYS A 1 98 ? 9.383 2.59 14.82 1 91.75 98 LYS A O 1
ATOM 767 N N . ASP A 1 99 ? 7.961 2.824 13.141 1 87.31 99 ASP A N 1
ATOM 768 C CA . ASP A 1 99 ? 8.898 3.287 12.125 1 87.31 99 ASP A CA 1
ATOM 769 C C . ASP A 1 99 ? 9.914 2.199 11.773 1 87.31 99 ASP A C 1
ATOM 771 O O . ASP A 1 99 ? 11.055 2.498 11.414 1 87.31 99 ASP A O 1
ATOM 775 N N . LYS A 1 100 ? 9.539 0.987 11.891 1 85.31 100 LYS A N 1
ATOM 776 C CA . LYS A 1 100 ? 10.453 -0.11 11.586 1 85.31 100 LYS A CA 1
ATOM 777 C C . LYS A 1 100 ? 9.812 -1.098 10.609 1 85.31 100 LYS A C 1
ATOM 779 O O . LYS A 1 100 ? 10.062 -2.303 10.688 1 85.31 100 LYS A O 1
ATOM 784 N N . LEU A 1 101 ? 8.852 -0.551 9.883 1 85.31 101 LEU A N 1
ATOM 785 C CA . LEU A 1 101 ? 8.25 -1.418 8.875 1 85.31 101 LEU A CA 1
ATOM 786 C C . LEU A 1 101 ? 9.289 -1.876 7.855 1 85.31 101 LEU A C 1
ATOM 788 O O . LEU A 1 101 ? 9.406 -3.072 7.582 1 85.31 101 LEU A O 1
ATOM 792 N N . TYR A 1 102 ? 10.055 -0.966 7.289 1 79.56 102 TYR A N 1
ATOM 793 C CA . TYR A 1 102 ? 11.086 -1.271 6.309 1 79.56 102 TYR A CA 1
ATOM 794 C C . TYR A 1 102 ? 12.469 -1.276 6.953 1 79.56 102 TYR A C 1
ATOM 796 O O . TYR A 1 102 ? 13.445 -1.699 6.336 1 79.56 102 TYR A O 1
ATOM 804 N N . ARG A 1 103 ? 12.57 -0.893 8.141 1 76.94 103 ARG A N 1
ATOM 805 C CA . ARG A 1 103 ? 13.836 -0.816 8.859 1 76.94 103 ARG A CA 1
ATOM 806 C C . ARG A 1 103 ? 14.875 -0.043 8.055 1 76.94 103 ARG A C 1
ATOM 808 O O . ARG A 1 103 ? 16 -0.517 7.863 1 76.94 103 ARG A O 1
ATOM 815 N N . ILE A 1 104 ? 14.516 1.125 7.586 1 75 104 ILE A N 1
ATOM 816 C CA . ILE A 1 104 ? 15.406 1.954 6.785 1 75 104 ILE A CA 1
ATOM 817 C C . ILE A 1 104 ? 16.312 2.779 7.703 1 75 104 ILE A C 1
ATOM 819 O O . ILE A 1 104 ? 15.938 3.08 8.836 1 75 104 ILE A O 1
ATOM 823 N N . SER A 1 105 ? 17.406 3.107 7.215 1 71.88 105 SER A N 1
ATOM 824 C CA . SER A 1 105 ? 18.406 3.812 8.008 1 71.88 105 SER A CA 1
ATOM 825 C C . SER A 1 105 ? 18.156 5.316 8.016 1 71.88 105 SER A C 1
ATOM 827 O O . SER A 1 105 ? 18.594 6.02 8.922 1 71.88 105 SER A O 1
ATOM 829 N N . VAL A 1 106 ? 17.531 5.754 6.992 1 75.81 106 VAL A N 1
ATOM 830 C CA . VAL A 1 106 ? 17.234 7.18 6.898 1 75.81 106 VAL A CA 1
ATOM 831 C C . VAL A 1 106 ? 15.828 7.457 7.402 1 75.81 106 VAL A C 1
ATOM 833 O O . VAL A 1 106 ? 14.867 6.836 6.945 1 75.81 106 VAL A O 1
ATOM 836 N N . LYS A 1 107 ? 15.75 8.359 8.32 1 81.38 107 LYS A N 1
ATOM 837 C CA . LYS A 1 107 ? 14.445 8.695 8.875 1 81.38 107 LYS A CA 1
ATOM 838 C C . LYS A 1 107 ? 13.656 9.586 7.91 1 81.38 107 LYS A C 1
ATOM 840 O O . LYS A 1 107 ? 14.195 10.555 7.371 1 81.38 107 LYS A O 1
ATOM 845 N N . THR A 1 108 ? 12.406 9.219 7.637 1 87.44 108 THR A N 1
ATOM 846 C CA . THR A 1 108 ? 11.43 9.969 6.859 1 87.44 108 THR A CA 1
ATOM 847 C C . THR A 1 108 ? 12.047 10.492 5.566 1 87.44 108 THR A C 1
ATOM 849 O O . THR A 1 108 ? 12.047 11.703 5.316 1 87.44 108 THR A O 1
ATOM 852 N N . PRO A 1 109 ? 12.516 9.633 4.828 1 83.19 109 PRO A N 1
ATOM 853 C CA . PRO A 1 109 ? 13.258 10.016 3.627 1 83.19 109 PRO A CA 1
ATOM 854 C C . PRO A 1 109 ? 12.414 10.844 2.656 1 83.19 109 PRO A C 1
ATOM 856 O O . PRO A 1 109 ? 12.969 11.516 1.777 1 83.19 109 PRO A O 1
ATOM 859 N N . PHE A 1 110 ? 11.18 10.977 2.881 1 83.44 110 PHE A N 1
ATOM 860 C CA . PHE A 1 110 ? 10.336 11.672 1.911 1 83.44 110 PHE A CA 1
ATOM 861 C C . PHE A 1 110 ? 9.773 12.953 2.508 1 83.44 110 PHE A C 1
ATOM 863 O O . PHE A 1 110 ? 8.922 13.609 1.895 1 83.44 110 PHE A O 1
ATOM 870 N N . ASN A 1 111 ? 10.102 13.125 3.758 1 75.31 111 ASN A N 1
ATOM 871 C CA . ASN A 1 111 ? 9.656 14.359 4.395 1 75.31 111 ASN A CA 1
ATOM 872 C C . ASN A 1 111 ? 10.289 15.586 3.746 1 75.31 111 ASN A C 1
ATOM 874 O O . ASN A 1 111 ? 11.5 15.797 3.855 1 75.31 111 ASN A O 1
ATOM 878 N N . MET A 1 112 ? 9.883 15.938 2.641 1 58.56 112 MET A N 1
ATOM 879 C CA . MET A 1 112 ? 10.523 17.094 2.004 1 58.56 112 MET A CA 1
ATOM 880 C C . MET A 1 112 ? 10.242 18.375 2.783 1 58.56 112 MET A C 1
ATOM 882 O O . MET A 1 112 ? 9.164 18.953 2.652 1 58.56 112 MET A O 1
ATOM 886 N N . LYS A 1 113 ? 10.297 18.281 3.967 1 49.47 113 LYS A N 1
ATOM 887 C CA . LYS A 1 113 ? 10.258 19.656 4.426 1 49.47 113 LYS A CA 1
ATOM 888 C C . LYS A 1 113 ? 11.062 20.578 3.5 1 49.47 113 LYS A C 1
ATOM 890 O O . LYS A 1 113 ? 10.539 21.578 3.008 1 49.47 113 LYS A O 1
ATOM 895 N N . GLU A 1 114 ? 12.484 20.984 3.945 1 39.69 114 GLU A N 1
ATOM 896 C CA . GLU A 1 114 ? 13.289 22.188 3.83 1 39.69 114 GLU A CA 1
ATOM 897 C C . GLU A 1 114 ? 13.781 22.391 2.4 1 39.69 114 GLU A C 1
ATOM 899 O O . GLU A 1 114 ? 13.844 21.438 1.619 1 39.69 114 GLU A O 1
ATOM 904 N N . GLY A 1 115 ? 14.273 23.656 2.088 1 37 115 GLY A N 1
ATOM 905 C CA . GLY A 1 115 ? 15.102 24.516 1.25 1 37 115 GLY A CA 1
ATOM 906 C C . GLY A 1 115 ? 16.328 23.797 0.696 1 37 115 GLY A C 1
ATOM 907 O O . GLY A 1 115 ? 17.453 24.094 1.09 1 37 115 GLY A O 1
ATOM 908 N N . ASP A 1 116 ? 16.484 22.625 0.553 1 37.28 116 ASP A N 1
ATOM 909 C CA . ASP A 1 116 ? 17.766 22.609 -0.148 1 37.28 116 ASP A CA 1
ATOM 910 C C . ASP A 1 116 ? 17.703 23.438 -1.429 1 37.28 116 ASP A C 1
ATOM 912 O O . ASP A 1 116 ? 17.078 23.016 -2.412 1 37.28 116 ASP A O 1
ATOM 916 N N . LYS A 1 117 ? 17.344 24.703 -1.33 1 32.97 117 LYS A N 1
ATOM 917 C CA . LYS A 1 117 ? 17.906 25.781 -2.146 1 32.97 117 LYS A CA 1
ATOM 918 C C . LYS A 1 117 ? 19.375 25.516 -2.461 1 32.97 117 LYS A C 1
ATOM 920 O O . LYS A 1 117 ? 20.25 25.797 -1.641 1 32.97 117 LYS A O 1
ATOM 925 N N . ASN A 1 118 ? 19.906 24.484 -2.74 1 32.16 118 ASN A N 1
ATOM 926 C CA . ASN A 1 118 ? 21.172 24.688 -3.436 1 32.16 118 ASN A CA 1
ATOM 927 C C . ASN A 1 118 ? 20.984 25.578 -4.664 1 32.16 118 ASN A C 1
ATOM 929 O O . ASN A 1 118 ? 20.5 25.125 -5.699 1 32.16 118 ASN A O 1
ATOM 933 N N . GLY A 1 119 ? 20.109 26.688 -4.637 1 22.5 119 GLY A N 1
ATOM 934 C CA . GLY A 1 119 ? 20.797 27.734 -5.363 1 22.5 119 GLY A CA 1
ATOM 935 C C . GLY A 1 119 ? 22.125 28.109 -4.754 1 22.5 119 GLY A C 1
ATOM 936 O O . GLY A 1 119 ? 22.359 27.891 -3.564 1 22.5 119 GLY A O 1
ATOM 937 N N . MET B 1 1 ? -9.789 -16.547 15.477 1 40.25 1 ME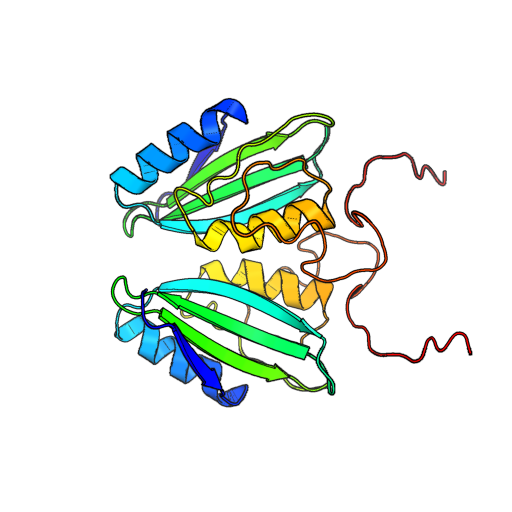T B N 1
ATOM 938 C CA . MET B 1 1 ? -8.75 -15.82 14.758 1 40.25 1 MET B CA 1
ATOM 939 C C . MET B 1 1 ? -8.727 -16.219 13.281 1 40.25 1 MET B C 1
ATOM 941 O O . MET B 1 1 ? -8.945 -17.375 12.945 1 40.25 1 MET B O 1
ATOM 945 N N . ALA B 1 2 ? -9.203 -15.406 12.5 1 54.16 2 ALA B N 1
ATOM 946 C CA . ALA B 1 2 ? -9.328 -15.945 11.148 1 54.16 2 ALA B CA 1
ATOM 947 C C . ALA B 1 2 ? -8.055 -16.688 10.734 1 54.16 2 ALA B C 1
ATOM 949 O O . ALA B 1 2 ? -6.957 -16.328 11.172 1 54.16 2 ALA B O 1
ATOM 950 N N . GLN B 1 3 ? -8.125 -17.922 10.5 1 64.75 3 GLN B N 1
ATOM 951 C CA . GLN B 1 3 ? -7.039 -18.781 10.047 1 64.75 3 GLN B CA 1
ATOM 952 C C . GLN B 1 3 ? -6.238 -18.109 8.93 1 64.75 3 GLN B C 1
ATOM 954 O O . GLN B 1 3 ? -6.809 -17.641 7.949 1 64.75 3 GLN B O 1
ATOM 959 N N . GLN B 1 4 ? -5.023 -17.609 9.211 1 79.69 4 GLN B N 1
ATOM 960 C CA . GLN B 1 4 ? -4.133 -17.078 8.188 1 79.69 4 GLN B CA 1
ATOM 961 C C . GLN B 1 4 ? -3.291 -18.188 7.551 1 79.69 4 GLN B C 1
ATOM 963 O O . GLN B 1 4 ? -2.635 -18.953 8.258 1 79.69 4 GLN B O 1
ATOM 968 N N . THR B 1 5 ? -3.557 -18.438 6.242 1 90.88 5 THR B N 1
ATOM 969 C CA . THR B 1 5 ? -2.779 -19.406 5.477 1 90.88 5 THR B CA 1
ATOM 970 C C . THR B 1 5 ? -1.693 -18.703 4.664 1 90.88 5 THR B C 1
ATOM 972 O O . THR B 1 5 ? -1.936 -17.656 4.074 1 90.88 5 THR B O 1
ATOM 975 N N . ILE B 1 6 ? -0.494 -19.25 4.711 1 93.88 6 ILE B N 1
ATOM 976 C CA . ILE B 1 6 ? 0.606 -18.75 3.895 1 93.88 6 ILE B CA 1
ATOM 977 C C . ILE B 1 6 ? 0.941 -19.766 2.799 1 93.88 6 ILE B C 1
ATOM 979 O O . ILE B 1 6 ? 1.23 -20.922 3.086 1 93.88 6 ILE B O 1
ATOM 983 N N . ASN B 1 7 ? 0.868 -19.344 1.576 1 96.62 7 ASN B N 1
ATOM 984 C CA . ASN B 1 7 ? 1.245 -20.141 0.411 1 96.62 7 ASN B CA 1
ATOM 985 C C . ASN B 1 7 ? 2.504 -19.594 -0.256 1 96.62 7 ASN B C 1
ATOM 987 O O . ASN B 1 7 ? 2.492 -18.484 -0.799 1 96.62 7 ASN B O 1
ATOM 991 N N . THR B 1 8 ? 3.541 -20.328 -0.201 1 97.38 8 THR B N 1
ATOM 992 C CA . THR B 1 8 ? 4.758 -19.953 -0.909 1 97.38 8 THR B CA 1
ATOM 993 C C . THR B 1 8 ? 4.688 -20.375 -2.373 1 97.38 8 THR B C 1
ATOM 995 O O . THR B 1 8 ? 4.48 -21.547 -2.672 1 97.38 8 THR B O 1
ATOM 998 N N . ILE B 1 9 ? 4.828 -19.453 -3.229 1 97.69 9 ILE B N 1
ATOM 999 C CA . ILE B 1 9 ? 4.707 -19.75 -4.652 1 97.69 9 ILE B CA 1
ATOM 1000 C C . ILE B 1 9 ? 5.887 -19.125 -5.406 1 97.69 9 ILE B C 1
ATOM 1002 O O . ILE B 1 9 ? 6.609 -18.297 -4.863 1 97.69 9 ILE B O 1
ATOM 1006 N N . SER B 1 10 ? 6.125 -19.625 -6.684 1 96.25 10 SER B N 1
ATOM 1007 C CA . SER B 1 10 ? 7.105 -19 -7.566 1 96.25 10 SER B CA 1
ATOM 1008 C C . SER B 1 10 ? 6.547 -17.734 -8.203 1 96.25 10 SER B C 1
ATOM 1010 O O . SER B 1 10 ? 5.328 -17.578 -8.32 1 96.25 10 SER B O 1
ATOM 1012 N N . PRO B 1 11 ? 7.414 -16.781 -8.594 1 96.19 11 PRO B N 1
ATOM 1013 C CA . PRO B 1 11 ? 6.953 -15.562 -9.258 1 96.19 11 PRO B CA 1
ATOM 1014 C C . PRO B 1 11 ? 6.062 -15.852 -10.469 1 96.19 11 PRO B C 1
ATOM 1016 O O . PRO B 1 11 ? 5.086 -15.141 -10.703 1 96.19 11 PRO B O 1
ATOM 1019 N N . ASN B 1 12 ? 6.34 -16.922 -11.172 1 96.06 12 ASN B N 1
ATOM 1020 C CA . ASN B 1 12 ? 5.617 -17.219 -12.398 1 96.06 12 ASN B CA 1
ATOM 1021 C C . ASN B 1 12 ? 4.211 -17.75 -12.117 1 96.06 12 ASN B C 1
ATOM 1023 O O . ASN B 1 12 ? 3.379 -17.828 -13.023 1 96.06 12 ASN B O 1
ATOM 1027 N N . GLU B 1 13 ? 3.912 -18.062 -10.906 1 97.38 13 GLU B N 1
ATOM 1028 C CA . GLU B 1 13 ? 2.613 -18.609 -10.523 1 97.38 13 GLU B CA 1
ATOM 1029 C C . GLU B 1 13 ? 1.677 -17.516 -10.031 1 97.38 13 GLU B C 1
ATOM 1031 O O . GLU B 1 13 ? 0.472 -17.734 -9.891 1 97.38 13 GLU B O 1
ATOM 1036 N N . LEU B 1 14 ? 2.191 -16.328 -9.82 1 97.94 14 LEU B N 1
ATOM 1037 C CA . LEU B 1 14 ? 1.469 -15.273 -9.117 1 97.94 14 LEU B CA 1
ATOM 1038 C C . LEU B 1 14 ? 0.173 -14.922 -9.836 1 97.94 14 LEU B C 1
ATOM 1040 O O . LEU B 1 14 ? -0.897 -14.898 -9.219 1 97.94 14 LEU B O 1
ATOM 1044 N N . LEU B 1 15 ? 0.243 -14.68 -11.086 1 97.38 15 LEU B N 1
ATOM 1045 C CA . LEU B 1 15 ? -0.914 -14.227 -11.844 1 97.38 15 LEU B CA 1
ATOM 1046 C C . LEU B 1 15 ? -2.031 -15.258 -11.812 1 97.38 15 LEU B C 1
ATOM 1048 O O . LEU B 1 15 ? -3.191 -14.922 -11.562 1 97.38 15 LEU B O 1
ATOM 1052 N N . ALA B 1 16 ? -1.643 -16.5 -12.094 1 97.44 16 ALA B N 1
ATOM 1053 C CA . ALA B 1 16 ? -2.627 -17.578 -12.102 1 97.44 16 ALA B CA 1
ATOM 1054 C C . ALA B 1 16 ? -3.275 -17.75 -10.734 1 97.44 16 ALA B C 1
ATOM 1056 O O . ALA B 1 16 ? -4.488 -17.938 -10.633 1 97.44 16 ALA B O 1
ATOM 1057 N N . TYR B 1 17 ? -2.496 -17.688 -9.703 1 98 17 TYR B N 1
ATOM 1058 C CA . TYR B 1 17 ? -3.018 -17.828 -8.344 1 98 17 TYR B CA 1
ATOM 1059 C C . TYR B 1 17 ? -3.945 -16.656 -8 1 98 17 TYR B C 1
ATOM 1061 O O . TYR B 1 17 ? -5.008 -16.859 -7.41 1 98 17 TYR B O 1
ATOM 1069 N N . ALA B 1 18 ? -3.514 -15.422 -8.328 1 98.12 18 ALA B N 1
ATOM 1070 C CA . ALA B 1 18 ? -4.328 -14.234 -8.086 1 98.12 18 ALA B CA 1
ATOM 1071 C C . ALA B 1 18 ? -5.688 -14.352 -8.773 1 98.12 18 ALA B C 1
ATOM 1073 O O . ALA B 1 18 ? -6.715 -13.984 -8.195 1 98.12 18 ALA B O 1
ATOM 1074 N N . LEU B 1 19 ? -5.695 -14.844 -9.992 1 97.94 19 LEU B N 1
ATOM 1075 C CA . LEU B 1 19 ? -6.938 -15.016 -10.742 1 97.94 19 LEU B CA 1
ATOM 1076 C C . LEU B 1 19 ? -7.863 -16 -10.039 1 97.94 19 LEU B C 1
ATOM 1078 O O . LEU B 1 19 ? -9.07 -15.773 -9.953 1 97.94 19 LEU B O 1
ATOM 1082 N N . ARG B 1 20 ? -7.289 -17.125 -9.594 1 98 20 ARG B N 1
ATOM 1083 C CA . ARG B 1 20 ? -8.07 -18.109 -8.859 1 98 20 ARG B CA 1
ATOM 1084 C C . ARG B 1 20 ? -8.703 -17.5 -7.613 1 98 20 ARG B C 1
ATOM 1086 O O . ARG B 1 20 ? -9.875 -17.766 -7.312 1 98 20 ARG B O 1
ATOM 1093 N N . LEU B 1 21 ? -7.973 -16.703 -6.91 1 97.5 21 LEU B N 1
ATOM 1094 C CA . LEU B 1 21 ? -8.477 -16.062 -5.699 1 97.5 21 LEU B CA 1
ATOM 1095 C C . LEU B 1 21 ? -9.578 -15.062 -6.031 1 97.5 21 LEU B C 1
ATOM 1097 O O . LEU B 1 21 ? -10.586 -14.984 -5.316 1 97.5 21 LEU B O 1
ATOM 1101 N N . LYS B 1 22 ? -9.312 -14.289 -7.09 1 96.75 22 LYS B N 1
ATOM 1102 C CA . LYS B 1 22 ? -10.352 -13.367 -7.531 1 96.75 22 LYS B CA 1
ATOM 1103 C C . LYS B 1 22 ? -11.648 -14.102 -7.828 1 96.75 22 LYS B C 1
ATOM 1105 O O . LYS B 1 22 ? -12.727 -13.672 -7.406 1 96.75 22 LYS B O 1
ATOM 1110 N N . ASN B 1 23 ? -11.586 -15.211 -8.523 1 97.12 23 ASN B N 1
ATOM 1111 C CA . ASN B 1 23 ? -12.75 -16.016 -8.883 1 97.12 23 ASN B CA 1
ATOM 1112 C C . ASN B 1 23 ? -13.406 -16.625 -7.648 1 97.12 23 ASN B C 1
ATOM 1114 O O . ASN B 1 23 ? -14.609 -16.891 -7.656 1 97.12 23 ASN B O 1
ATOM 1118 N N . ALA B 1 24 ? -12.664 -16.859 -6.66 1 96.5 24 ALA B N 1
ATOM 1119 C CA . ALA B 1 24 ? -13.18 -17.391 -5.406 1 96.5 24 ALA B CA 1
ATOM 1120 C C . ALA B 1 24 ? -13.648 -16.266 -4.484 1 96.5 24 ALA B C 1
ATOM 1122 O O . ALA B 1 24 ? -13.883 -16.484 -3.293 1 96.5 24 ALA B O 1
ATOM 1123 N N . ASN B 1 25 ? -13.594 -15.016 -4.973 1 93.5 25 ASN B N 1
ATOM 1124 C CA . ASN B 1 25 ? -14.156 -13.836 -4.328 1 93.5 25 ASN B CA 1
ATOM 1125 C C . ASN B 1 25 ? -13.258 -13.32 -3.205 1 93.5 25 ASN B C 1
ATOM 1127 O O . ASN B 1 25 ? -13.742 -12.734 -2.236 1 93.5 25 ASN B O 1
ATOM 1131 N N . TYR B 1 26 ? -12.008 -13.641 -3.311 1 94.5 26 TYR B N 1
ATOM 1132 C CA . TYR B 1 26 ? -11.047 -13 -2.418 1 94.5 26 TYR B CA 1
ATOM 1133 C C . TYR B 1 26 ? -10.758 -11.57 -2.859 1 94.5 26 TYR B C 1
ATOM 1135 O O . TYR B 1 26 ? -10.703 -11.289 -4.059 1 94.5 26 TYR B O 1
ATOM 1143 N N . ARG B 1 27 ? -10.492 -10.766 -1.869 1 92.12 27 ARG B N 1
ATOM 1144 C CA . ARG B 1 27 ? -10.078 -9.391 -2.123 1 92.12 27 ARG B CA 1
ATOM 1145 C C . ARG B 1 27 ? -8.617 -9.18 -1.737 1 92.12 27 ARG B C 1
ATOM 1147 O O . ARG B 1 27 ? -8.148 -9.734 -0.743 1 92.12 27 ARG B O 1
ATOM 1154 N N . LEU B 1 28 ? -7.949 -8.391 -2.537 1 95.38 28 LEU B N 1
ATOM 1155 C CA . LEU B 1 28 ? -6.594 -7.992 -2.178 1 95.38 28 LEU B CA 1
ATOM 1156 C C . LEU B 1 28 ? -6.605 -6.965 -1.051 1 95.38 28 LEU B C 1
ATOM 1158 O O . LEU B 1 28 ? -7.309 -5.957 -1.134 1 95.38 28 LEU B O 1
ATOM 1162 N N . VAL B 1 29 ? -5.836 -7.246 -0.028 1 90.94 29 VAL B N 1
ATOM 1163 C CA . VAL B 1 29 ? -5.898 -6.348 1.119 1 90.94 29 VAL B CA 1
ATOM 1164 C C . VAL B 1 29 ? -4.578 -5.59 1.253 1 90.94 29 VAL B C 1
ATOM 1166 O O . VAL B 1 29 ? -4.555 -4.457 1.741 1 90.94 29 VAL B O 1
ATOM 1169 N N . ALA B 1 30 ? -3.479 -6.234 0.843 1 92.88 30 ALA B N 1
ATOM 1170 C CA . ALA B 1 30 ? -2.186 -5.566 0.965 1 92.88 30 ALA B CA 1
ATOM 1171 C C . ALA B 1 30 ? -1.116 -6.289 0.151 1 92.88 30 ALA B C 1
ATOM 1173 O O . ALA B 1 30 ? -1.263 -7.473 -0.165 1 92.88 30 ALA B O 1
ATOM 1174 N N . ILE B 1 31 ? -0.108 -5.574 -0.231 1 96.06 31 ILE B N 1
ATOM 1175 C CA . ILE B 1 31 ? 1.15 -6.121 -0.727 1 96.06 31 ILE B CA 1
ATOM 1176 C C . ILE B 1 31 ? 2.316 -5.523 0.06 1 96.06 31 ILE B C 1
ATOM 1178 O O . ILE B 1 31 ? 2.377 -4.309 0.268 1 96.06 31 ILE B O 1
ATOM 1182 N N . SER B 1 32 ? 3.119 -6.34 0.542 1 93.19 32 SER B N 1
ATOM 1183 C CA . SER B 1 32 ? 4.285 -5.875 1.289 1 93.19 32 SER B CA 1
ATOM 1184 C C . SER B 1 32 ? 5.574 -6.445 0.708 1 93.19 32 SER B C 1
ATOM 1186 O O . SER B 1 32 ? 5.543 -7.395 -0.077 1 93.19 32 SER B O 1
ATOM 1188 N N . CYS B 1 33 ? 6.648 -5.836 1.039 1 93.62 33 CYS B N 1
ATOM 1189 C CA . CYS B 1 33 ? 7.969 -6.23 0.561 1 93.62 33 CYS B CA 1
ATOM 1190 C C . CYS B 1 33 ? 9.023 -6.02 1.638 1 93.62 33 CYS B C 1
ATOM 1192 O O . CYS B 1 33 ? 9.023 -4.992 2.32 1 93.62 33 CYS B O 1
ATOM 1194 N N . THR B 1 34 ? 9.891 -6.984 1.819 1 89.19 34 THR B N 1
ATOM 1195 C CA . THR B 1 34 ? 11.016 -6.902 2.752 1 89.19 34 THR B CA 1
ATOM 1196 C C . THR B 1 34 ? 12.273 -7.488 2.131 1 89.19 34 THR B C 1
ATOM 1198 O O . THR B 1 34 ? 12.203 -8.266 1.18 1 89.19 34 THR B O 1
ATOM 1201 N N . ASN B 1 35 ? 13.359 -7.008 2.645 1 88.19 35 ASN B N 1
ATOM 1202 C CA . ASN B 1 35 ? 14.617 -7.605 2.203 1 88.19 35 ASN B CA 1
ATOM 1203 C C . ASN B 1 35 ? 14.742 -9.055 2.67 1 88.19 35 ASN B C 1
ATOM 1205 O O . ASN B 1 35 ? 14.297 -9.398 3.768 1 88.19 35 ASN B O 1
ATOM 1209 N N . ALA B 1 36 ? 15.328 -9.867 1.855 1 90.38 36 ALA B N 1
ATOM 1210 C CA . ALA B 1 36 ? 15.617 -11.266 2.158 1 90.38 36 ALA B CA 1
ATOM 1211 C C . ALA B 1 36 ? 17.078 -11.594 1.907 1 90.38 36 ALA B C 1
ATOM 1213 O O . ALA B 1 36 ? 17.844 -10.75 1.425 1 90.38 36 ALA B O 1
ATOM 1214 N N . GLU B 1 37 ? 17.469 -12.812 2.301 1 86.75 37 GLU B N 1
ATOM 1215 C CA . GLU B 1 37 ? 18.844 -13.242 2.121 1 86.75 37 GLU B CA 1
ATOM 1216 C C . GLU B 1 37 ? 19.297 -13.078 0.671 1 86.75 37 GLU B C 1
ATOM 1218 O O . GLU B 1 37 ? 20.391 -12.586 0.406 1 86.75 37 GLU B O 1
ATOM 1223 N N . ASN B 1 38 ? 18.469 -13.555 -0.165 1 88.44 38 ASN B N 1
ATOM 1224 C CA . ASN B 1 38 ? 18.719 -13.406 -1.596 1 88.44 38 ASN B CA 1
ATOM 1225 C C . ASN B 1 38 ? 17.609 -12.594 -2.27 1 88.44 38 ASN B C 1
ATOM 1227 O O . ASN B 1 38 ? 16.609 -13.156 -2.727 1 88.44 38 ASN B O 1
ATOM 1231 N N . GLY B 1 39 ? 17.875 -11.25 -2.295 1 92.5 39 GLY B N 1
ATOM 1232 C CA . GLY B 1 39 ? 16.891 -10.383 -2.938 1 92.5 39 GLY B CA 1
ATOM 1233 C C . GLY B 1 39 ? 15.836 -9.867 -1.981 1 92.5 39 GLY B C 1
ATOM 1234 O O . GLY B 1 39 ? 16.172 -9.297 -0.936 1 92.5 39 GLY B O 1
ATOM 1235 N N . VAL B 1 40 ? 14.57 -10.016 -2.406 1 94.69 40 VAL B N 1
ATOM 1236 C CA . VAL B 1 40 ? 13.484 -9.516 -1.564 1 94.69 40 VAL B CA 1
ATOM 1237 C C . VAL B 1 40 ? 12.414 -10.594 -1.413 1 94.69 40 VAL B C 1
ATOM 1239 O O . VAL B 1 40 ? 12.383 -11.562 -2.178 1 94.69 40 VAL B O 1
ATOM 1242 N N . GLU B 1 41 ? 11.641 -10.484 -0.364 1 95.56 41 GLU B N 1
ATOM 1243 C CA . GLU B 1 41 ? 10.438 -11.281 -0.133 1 95.56 41 GLU B CA 1
ATOM 1244 C C . GLU B 1 41 ? 9.18 -10.422 -0.219 1 95.56 41 GLU B C 1
ATOM 1246 O O . GLU B 1 41 ? 9.086 -9.391 0.45 1 95.56 41 GLU B O 1
ATOM 1251 N N . MET B 1 42 ? 8.273 -10.828 -1.104 1 96.94 42 MET B N 1
ATOM 1252 C CA . MET B 1 42 ? 7.008 -10.125 -1.27 1 96.94 42 MET B CA 1
ATOM 1253 C C . MET B 1 42 ? 5.848 -10.969 -0.75 1 96.94 42 MET B C 1
ATOM 1255 O O . MET B 1 42 ? 5.855 -12.195 -0.879 1 96.94 42 MET B O 1
ATOM 1259 N N . SER B 1 43 ? 4.902 -10.305 -0.163 1 96.25 43 SER B N 1
ATOM 1260 C CA . SER B 1 43 ? 3.688 -10.961 0.303 1 96.25 43 SER B CA 1
ATOM 1261 C C . SER B 1 43 ? 2.441 -10.273 -0.242 1 96.25 43 SER B C 1
ATOM 1263 O O . SER B 1 43 ? 2.27 -9.062 -0.072 1 96.25 43 SER B O 1
ATOM 1265 N N . TYR B 1 44 ? 1.683 -11.008 -0.955 1 97.81 44 TYR B N 1
ATOM 1266 C CA . TYR B 1 44 ? 0.351 -10.586 -1.379 1 97.81 44 TYR B CA 1
ATOM 1267 C C . TYR B 1 44 ? -0.72 -11.164 -0.46 1 97.81 44 TYR B C 1
ATOM 1269 O O . TYR B 1 44 ? -0.885 -12.383 -0.376 1 97.81 44 TYR B O 1
ATOM 1277 N N . SER B 1 45 ? -1.478 -10.273 0.128 1 95 45 SER B N 1
ATOM 1278 C CA . SER B 1 45 ? -2.445 -10.703 1.131 1 95 45 SER B CA 1
ATOM 1279 C C . SER B 1 45 ? -3.875 -10.539 0.626 1 95 45 SER B C 1
ATOM 1281 O O . SER B 1 45 ? -4.23 -9.492 0.083 1 95 45 SER B O 1
ATOM 1283 N N . PHE B 1 46 ? -4.664 -11.562 0.855 1 95.75 46 PHE B N 1
ATOM 1284 C CA . PHE B 1 46 ? -6.035 -11.602 0.359 1 95.75 46 PHE B CA 1
ATOM 1285 C C . PHE B 1 46 ? -7 -12.008 1.465 1 95.75 46 PHE B C 1
ATOM 1287 O O . PHE B 1 46 ? -6.641 -12.773 2.357 1 95.75 46 PHE B O 1
ATOM 1294 N N . ASP B 1 47 ? -8.234 -11.438 1.346 1 92.19 47 ASP B N 1
ATOM 1295 C CA . ASP B 1 47 ? -9.289 -11.703 2.322 1 92.19 47 ASP B CA 1
ATOM 1296 C C . ASP B 1 47 ? -10.602 -12.039 1.629 1 92.19 47 ASP B C 1
ATOM 1298 O O . ASP B 1 47 ? -11.023 -11.336 0.709 1 92.19 47 ASP B O 1
ATOM 1302 N N . SER B 1 48 ? -11.242 -13.125 2.076 1 90.31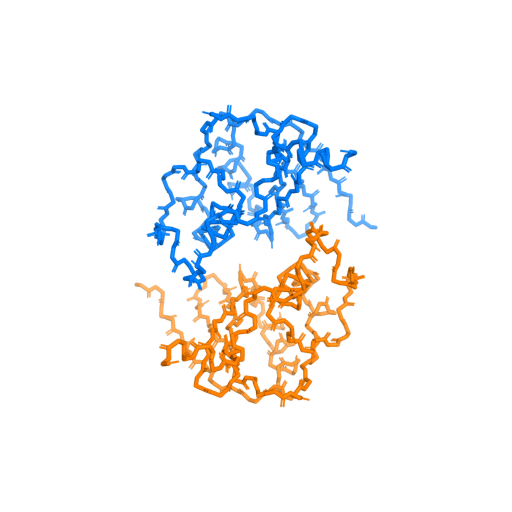 48 SER B N 1
ATOM 1303 C CA . SER B 1 48 ? -12.539 -13.5 1.527 1 90.31 48 SER B CA 1
ATOM 1304 C C . SER B 1 48 ? -13.672 -13.109 2.475 1 90.31 48 SER B C 1
ATOM 1306 O O . SER B 1 48 ? -14.852 -13.305 2.158 1 90.31 48 SER B O 1
ATOM 1308 N N . GLY B 1 49 ? -13.375 -12.508 3.572 1 82.62 49 GLY B N 1
ATOM 1309 C CA . GLY B 1 49 ? -14.352 -12.328 4.633 1 82.62 49 GLY B CA 1
ATOM 1310 C C . GLY B 1 49 ? -14.352 -13.461 5.645 1 82.62 49 GLY B C 1
ATOM 1311 O O . GLY B 1 49 ? -14.43 -13.219 6.852 1 82.62 49 GLY B O 1
ATOM 1312 N N . SER B 1 50 ? -14.125 -14.695 5.172 1 85.88 50 SER B N 1
ATOM 1313 C CA . SER B 1 50 ? -14.117 -15.875 6.039 1 85.88 50 SER B CA 1
ATOM 1314 C C . SER B 1 50 ? -12.7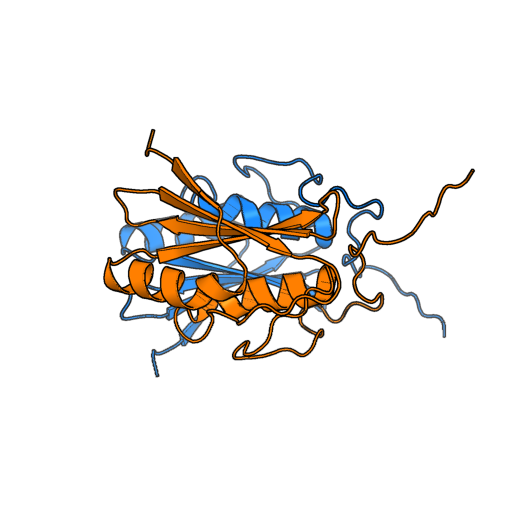11 -16.469 6.148 1 85.88 50 SER B C 1
ATOM 1316 O O . SER B 1 50 ? -12.438 -17.25 7.059 1 85.88 50 SER B O 1
ATOM 1318 N N . ASP B 1 51 ? -11.883 -16.125 5.176 1 89.88 51 ASP B N 1
ATOM 1319 C CA . ASP B 1 51 ? -10.539 -16.688 5.109 1 89.88 51 ASP B CA 1
ATOM 1320 C C . ASP B 1 51 ? -9.516 -15.633 4.715 1 89.88 51 ASP B C 1
ATOM 1322 O O . ASP B 1 51 ? -9.828 -14.695 3.99 1 89.88 51 ASP B O 1
ATOM 1326 N N . PHE B 1 52 ? -8.312 -15.82 5.324 1 90.5 52 PHE B N 1
ATOM 1327 C CA . PHE B 1 52 ? -7.176 -14.961 5.016 1 90.5 52 PHE B CA 1
ATOM 1328 C C . PHE B 1 52 ? -6.02 -15.773 4.445 1 90.5 52 PHE B C 1
ATOM 1330 O O . PHE B 1 52 ? -5.586 -16.75 5.047 1 90.5 52 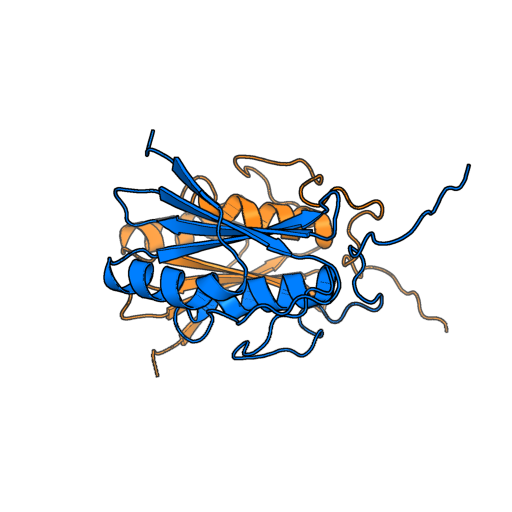PHE B O 1
ATOM 1337 N N . THR B 1 53 ? -5.59 -15.32 3.25 1 95.44 53 THR B N 1
ATOM 1338 C CA . THR B 1 53 ? -4.488 -16.062 2.637 1 95.44 53 THR B CA 1
ATOM 1339 C C . THR B 1 53 ? -3.404 -15.102 2.15 1 95.44 53 THR B C 1
ATOM 1341 O O . THR B 1 53 ? -3.703 -14.008 1.662 1 95.44 53 THR B O 1
ATOM 1344 N N . ASN B 1 54 ? -2.178 -15.539 2.336 1 96.12 54 ASN B N 1
ATOM 1345 C CA . ASN B 1 54 ? -1.002 -14.812 1.868 1 96.12 54 ASN B CA 1
ATOM 1346 C C . ASN B 1 54 ? -0.229 -15.609 0.822 1 96.12 54 ASN B C 1
ATOM 1348 O O . ASN B 1 54 ? 0.047 -16.797 1.018 1 96.12 54 ASN B O 1
ATOM 1352 N N . LEU B 1 55 ? 0.047 -14.969 -0.256 1 98.12 55 LEU B N 1
ATOM 1353 C CA . LEU B 1 55 ? 0.995 -15.516 -1.223 1 98.12 55 LEU B CA 1
ATOM 1354 C C . LEU B 1 55 ? 2.387 -14.93 -1.007 1 98.12 55 LEU B C 1
ATOM 1356 O O . LEU B 1 55 ? 2.576 -13.719 -1.105 1 98.12 55 LEU B O 1
ATOM 1360 N N . ARG B 1 56 ? 3.264 -15.758 -0.7 1 97.38 56 ARG B N 1
ATOM 1361 C CA . ARG B 1 56 ? 4.637 -15.336 -0.444 1 97.38 56 ARG B CA 1
ATOM 1362 C C . ARG B 1 56 ? 5.551 -15.719 -1.604 1 97.38 56 ARG B C 1
ATOM 1364 O O . ARG B 1 56 ? 5.566 -16.875 -2.035 1 97.38 56 ARG B O 1
ATOM 1371 N N . ILE B 1 57 ? 6.328 -14.719 -2.061 1 97.69 57 ILE B N 1
ATOM 1372 C CA . ILE B 1 57 ? 7.219 -14.891 -3.203 1 97.69 57 ILE B CA 1
ATOM 1373 C C . ILE B 1 57 ? 8.617 -14.375 -2.854 1 97.69 57 ILE B C 1
ATOM 1375 O O . ILE B 1 57 ? 8.758 -13.266 -2.342 1 97.69 57 ILE B O 1
ATOM 1379 N N . THR B 1 58 ? 9.609 -15.141 -3.059 1 96.25 58 THR B N 1
ATOM 1380 C CA . THR B 1 58 ? 10.984 -14.664 -3.027 1 96.25 58 THR B CA 1
ATOM 1381 C C . THR B 1 58 ? 11.453 -14.258 -4.422 1 96.25 58 THR B C 1
ATOM 1383 O O . THR B 1 58 ? 11.336 -15.031 -5.371 1 96.25 58 THR B O 1
ATOM 1386 N N . VAL B 1 59 ? 11.891 -13.094 -4.465 1 95.81 59 VAL B N 1
ATOM 1387 C CA . VAL B 1 59 ? 12.305 -12.531 -5.746 1 95.81 59 VAL B CA 1
ATOM 1388 C C . VAL B 1 59 ? 13.812 -12.297 -5.746 1 95.81 59 VAL B C 1
ATOM 1390 O O . VAL B 1 59 ? 14.312 -11.461 -4.988 1 95.81 59 VAL B O 1
ATOM 1393 N N . ALA B 1 60 ? 14.523 -12.984 -6.566 1 93.88 60 ALA B N 1
ATOM 1394 C CA . ALA B 1 60 ? 15.969 -12.82 -6.707 1 93.88 60 ALA B CA 1
ATOM 1395 C C . ALA B 1 60 ? 16.297 -11.672 -7.652 1 93.88 60 ALA B C 1
ATOM 1397 O O . ALA B 1 60 ? 15.453 -11.234 -8.438 1 93.88 60 ALA B O 1
ATOM 1398 N N . PRO B 1 61 ? 17.578 -11.18 -7.445 1 90.88 61 PRO B N 1
ATOM 1399 C CA . PRO B 1 61 ? 17.984 -10.156 -8.414 1 90.88 61 PRO B CA 1
ATOM 1400 C C . PRO B 1 61 ? 17.859 -10.633 -9.859 1 90.88 61 PRO B C 1
ATOM 1402 O O . PRO B 1 61 ? 18.266 -11.75 -10.188 1 90.88 61 PRO B O 1
ATOM 1405 N N . GLY B 1 62 ? 17.188 -9.906 -10.633 1 91.06 62 GLY B N 1
ATOM 1406 C CA . GLY B 1 62 ? 17.047 -10.25 -12.039 1 91.06 62 GLY B CA 1
ATOM 1407 C C . GLY B 1 62 ? 15.703 -10.898 -12.359 1 91.06 62 GLY B C 1
ATOM 1408 O O . GLY B 1 62 ? 15.305 -10.961 -13.523 1 91.06 62 GLY B O 1
ATOM 1409 N N . ASP B 1 63 ? 15.031 -11.414 -11.375 1 94.75 63 ASP B N 1
ATOM 1410 C CA . ASP B 1 63 ? 13.711 -12.016 -11.586 1 94.75 63 ASP B CA 1
ATOM 1411 C C . ASP B 1 63 ? 12.703 -10.977 -12.055 1 94.75 63 ASP B C 1
ATOM 1413 O O . ASP B 1 63 ? 12.82 -9.789 -11.727 1 94.75 63 ASP B O 1
ATOM 1417 N N . GLU B 1 64 ? 11.812 -11.508 -12.852 1 95.88 64 GLU B N 1
ATOM 1418 C CA . GLU B 1 64 ? 10.672 -10.703 -13.281 1 95.88 64 GLU B CA 1
ATOM 1419 C C . GLU B 1 64 ? 9.367 -11.219 -12.672 1 95.88 64 GLU B C 1
ATOM 1421 O O . GLU B 1 64 ? 9.133 -12.422 -12.609 1 95.88 64 GLU B O 1
ATOM 1426 N N . ILE B 1 65 ? 8.578 -10.273 -12.25 1 97.25 65 ILE B N 1
ATOM 1427 C CA . ILE B 1 65 ? 7.258 -10.602 -11.719 1 97.25 65 ILE B CA 1
ATOM 1428 C C . ILE B 1 65 ? 6.184 -9.906 -12.555 1 97.25 65 ILE B C 1
ATOM 1430 O O . ILE B 1 65 ? 6.301 -8.719 -12.867 1 97.25 65 ILE B O 1
ATOM 1434 N N . GLU B 1 66 ? 5.176 -10.672 -12.922 1 97.81 66 GLU B N 1
ATOM 1435 C CA . GLU B 1 66 ? 4.051 -10.047 -13.617 1 97.81 66 GLU B CA 1
ATOM 1436 C C . GLU B 1 66 ? 3.066 -9.43 -12.633 1 97.81 66 GLU B C 1
ATOM 1438 O O . GLU B 1 66 ? 2.699 -10.062 -11.641 1 97.81 66 GLU B O 1
ATOM 1443 N N . SER B 1 67 ? 2.715 -8.242 -12.984 1 98.19 67 SER B N 1
ATOM 1444 C CA . SER B 1 67 ? 1.764 -7.52 -12.141 1 98.19 67 SER B CA 1
ATOM 1445 C C . SER B 1 67 ? 0.407 -8.219 -12.125 1 98.19 67 SER B C 1
ATOM 1447 O O . SER B 1 67 ? -0.011 -8.797 -13.125 1 98.19 67 SER B O 1
ATOM 1449 N N . ILE B 1 68 ? -0.251 -8.023 -11.008 1 98.38 68 ILE B N 1
ATOM 1450 C CA . ILE B 1 68 ? -1.613 -8.547 -10.945 1 98.38 68 ILE B CA 1
ATOM 1451 C C . ILE B 1 68 ? -2.609 -7.395 -11.086 1 98.38 68 ILE B C 1
ATOM 1453 O O . ILE B 1 68 ? -3.795 -7.555 -10.789 1 98.38 68 ILE B O 1
ATOM 1457 N N . SER B 1 69 ? -2.189 -6.195 -11.5 1 97.38 69 SER B N 1
ATOM 1458 C CA . SER B 1 69 ? -3.061 -5.027 -11.586 1 97.38 69 SER B CA 1
ATOM 1459 C C . SER B 1 69 ? -4.176 -5.246 -12.609 1 97.38 69 SER B C 1
ATOM 1461 O O . SER B 1 69 ? -5.211 -4.582 -12.555 1 97.38 69 SER B O 1
ATOM 1463 N N . SER B 1 70 ? -3.992 -6.195 -13.539 1 96.81 70 SER B N 1
ATOM 1464 C CA . SER B 1 70 ? -5.043 -6.543 -14.484 1 96.81 70 SER B CA 1
ATOM 1465 C C . SER B 1 70 ? -6.176 -7.305 -13.805 1 96.81 70 SER B C 1
ATOM 1467 O O . SER B 1 70 ? -7.297 -7.348 -14.312 1 96.81 70 SER B O 1
ATOM 1469 N N . ILE B 1 71 ? -5.902 -7.945 -12.703 1 96.88 71 ILE B N 1
ATOM 1470 C CA . ILE B 1 71 ? -6.863 -8.734 -11.938 1 96.88 71 ILE B CA 1
ATOM 1471 C C . ILE B 1 71 ? -7.402 -7.91 -10.773 1 96.88 71 ILE B C 1
ATOM 1473 O O . ILE B 1 71 ? -8.617 -7.828 -10.578 1 96.88 71 ILE B O 1
ATOM 1477 N N . TYR B 1 72 ? -6.465 -7.312 -10.023 1 95.69 72 TYR B N 1
ATOM 1478 C CA . TYR B 1 72 ? -6.746 -6.414 -8.906 1 95.69 72 TYR B CA 1
ATOM 1479 C C . TYR B 1 72 ? -6.254 -5.004 -9.211 1 95.69 72 TYR B C 1
ATOM 1481 O O . TYR B 1 72 ? -5.078 -4.691 -9 1 95.69 72 TYR B O 1
ATOM 1489 N N . SER B 1 73 ? -7.102 -4.176 -9.625 1 91.44 73 SER B N 1
ATOM 1490 C CA . SER B 1 73 ? -6.727 -2.898 -10.219 1 91.44 73 SER B CA 1
ATOM 1491 C C . SER B 1 73 ? -5.945 -2.035 -9.242 1 91.44 73 SER B C 1
ATOM 1493 O O . SER B 1 73 ? -5.012 -1.33 -9.633 1 91.44 73 SER B O 1
ATOM 1495 N N . TYR B 1 74 ? -6.184 -2.102 -7.957 1 90.56 74 TYR B N 1
ATOM 1496 C CA . TYR B 1 74 ? -5.562 -1.165 -7.027 1 90.56 74 TYR B CA 1
ATOM 1497 C C . TYR B 1 74 ? -4.191 -1.667 -6.586 1 90.56 74 TYR B C 1
ATOM 1499 O O . TYR B 1 74 ? -3.469 -0.967 -5.875 1 90.56 74 TYR B O 1
ATOM 1507 N N . SER B 1 75 ? -3.904 -2.881 -7.051 1 95.94 75 SER B N 1
ATOM 1508 C CA . SER B 1 75 ? -2.576 -3.383 -6.711 1 95.94 75 SER B CA 1
ATOM 1509 C C . SER B 1 75 ? -1.484 -2.506 -7.316 1 95.94 75 SER B C 1
ATOM 1511 O O . SER B 1 75 ? -0.348 -2.502 -6.836 1 95.94 75 SER B O 1
ATOM 1513 N N . PHE B 1 76 ? -1.828 -1.717 -8.289 1 94.88 76 PHE B N 1
ATOM 1514 C CA . PHE B 1 76 ? -0.834 -0.903 -8.984 1 94.88 76 PHE B CA 1
ATOM 1515 C C . PHE B 1 76 ? -0.13 0.034 -8.008 1 94.88 76 PHE B C 1
ATOM 1517 O O . PHE B 1 76 ? 1.055 0.334 -8.18 1 94.88 76 PHE B O 1
ATOM 1524 N N . LEU B 1 77 ? -0.803 0.48 -7.016 1 92.25 77 LEU B N 1
ATOM 1525 C CA . LEU B 1 77 ? -0.212 1.411 -6.062 1 92.25 77 LEU B CA 1
ATOM 1526 C C . LEU B 1 77 ? 0.897 0.738 -5.262 1 92.25 77 LEU B C 1
ATOM 1528 O O . LEU B 1 77 ? 2.016 1.252 -5.188 1 92.25 77 LEU B O 1
ATOM 1532 N N . TYR B 1 78 ? 0.623 -0.424 -4.746 1 93.94 78 TYR B N 1
ATOM 1533 C CA . TYR B 1 78 ? 1.612 -1.187 -3.992 1 93.94 78 TYR B CA 1
ATOM 1534 C C . TYR B 1 78 ? 2.785 -1.585 -4.883 1 93.94 78 TYR B C 1
ATOM 1536 O O . TYR B 1 78 ? 3.945 -1.474 -4.477 1 93.94 78 TYR B O 1
ATOM 1544 N N . GLU B 1 79 ? 2.42 -2.037 -6.016 1 96.81 79 GLU B N 1
ATOM 1545 C CA . GLU B 1 79 ? 3.449 -2.549 -6.914 1 96.81 79 GLU B CA 1
ATOM 1546 C C . GLU B 1 79 ? 4.363 -1.428 -7.398 1 96.81 79 GLU B C 1
ATOM 1548 O O . GLU B 1 79 ? 5.578 -1.613 -7.508 1 96.81 79 GLU B O 1
ATOM 1553 N N . ASN B 1 80 ? 3.764 -0.251 -7.77 1 95.06 80 ASN B N 1
ATOM 1554 C CA . ASN B 1 80 ? 4.59 0.897 -8.125 1 95.06 80 ASN B CA 1
ATOM 1555 C C . ASN B 1 80 ? 5.512 1.302 -6.973 1 95.06 80 ASN B C 1
ATOM 1557 O O . ASN B 1 80 ? 6.672 1.653 -7.195 1 95.06 80 ASN B O 1
ATOM 1561 N N . GLU B 1 81 ? 4.988 1.283 -5.789 1 91.94 81 GLU B N 1
ATOM 1562 C CA . GLU B 1 81 ? 5.785 1.619 -4.613 1 91.94 81 GLU B CA 1
ATOM 1563 C C . GLU B 1 81 ? 6.965 0.664 -4.453 1 91.94 81 GLU B C 1
ATOM 1565 O O . GLU B 1 81 ? 8.102 1.1 -4.27 1 91.94 81 GLU B O 1
ATOM 1570 N N . ILE B 1 82 ? 6.695 -0.564 -4.523 1 94.06 82 ILE B N 1
ATOM 1571 C CA . ILE B 1 82 ? 7.707 -1.597 -4.32 1 94.06 82 ILE B CA 1
ATOM 1572 C C . ILE B 1 82 ? 8.75 -1.519 -5.43 1 94.06 82 ILE B C 1
ATOM 1574 O O . ILE B 1 82 ? 9.953 -1.619 -5.168 1 94.06 82 ILE B O 1
ATOM 1578 N N . LYS B 1 83 ? 8.273 -1.333 -6.629 1 95 83 LYS B N 1
ATOM 1579 C CA . LYS B 1 83 ? 9.18 -1.131 -7.754 1 95 83 LYS B CA 1
ATOM 1580 C C . LYS B 1 83 ? 10.094 0.068 -7.516 1 95 83 LYS B C 1
ATOM 1582 O O . LYS B 1 83 ? 11.312 -0.03 -7.684 1 95 83 LYS B O 1
ATOM 1587 N N . GLU B 1 84 ? 9.602 1.102 -7.105 1 91.38 84 GLU B N 1
ATOM 1588 C CA . GLU B 1 84 ? 10.359 2.334 -6.91 1 91.38 84 GLU B CA 1
ATOM 1589 C C . GLU B 1 84 ? 11.289 2.221 -5.707 1 91.38 84 GLU B C 1
ATOM 1591 O O . GLU B 1 84 ? 12.438 2.662 -5.762 1 91.38 84 GLU B O 1
ATOM 1596 N N . LEU B 1 85 ? 10.883 1.621 -4.695 1 90.56 85 LEU B N 1
ATOM 1597 C CA . LEU B 1 85 ? 11.633 1.645 -3.449 1 90.56 85 LEU B CA 1
ATOM 1598 C C . LEU B 1 85 ? 12.633 0.491 -3.395 1 90.56 85 LEU B C 1
ATOM 1600 O O . LEU B 1 85 ? 13.742 0.65 -2.891 1 90.56 85 LEU B O 1
ATOM 1604 N N . PHE B 1 86 ? 12.242 -0.644 -3.91 1 91.69 86 PHE B N 1
ATOM 1605 C CA . PHE B 1 86 ? 13.055 -1.844 -3.746 1 91.69 86 PHE B CA 1
ATOM 1606 C C . PHE B 1 86 ? 13.734 -2.223 -5.059 1 91.69 86 PHE B C 1
ATOM 1608 O O . PHE B 1 86 ? 14.672 -3.02 -5.07 1 91.69 86 PHE B O 1
ATOM 1615 N N . GLY B 1 87 ? 13.156 -1.713 -6.172 1 93.44 87 GLY B N 1
ATOM 1616 C CA . GLY B 1 87 ? 13.766 -2.01 -7.461 1 93.44 87 GLY B CA 1
ATOM 1617 C C . GLY B 1 87 ? 13.328 -3.348 -8.031 1 93.44 87 GLY B C 1
ATOM 1618 O O . GLY B 1 87 ? 14.039 -3.939 -8.844 1 93.44 87 GLY B O 1
ATOM 1619 N N . VAL B 1 88 ? 12.281 -3.844 -7.496 1 95.62 88 VAL B N 1
ATOM 1620 C CA . VAL B 1 88 ? 11.758 -5.098 -8.031 1 95.62 88 VAL B CA 1
ATOM 1621 C C . VAL B 1 88 ? 11.266 -4.887 -9.461 1 95.62 88 VAL B C 1
ATOM 1623 O O . VAL B 1 88 ? 10.594 -3.893 -9.758 1 95.62 88 VAL B O 1
ATOM 1626 N N . ASN B 1 89 ? 11.648 -5.82 -10.336 1 96.5 89 ASN B N 1
ATOM 1627 C CA . ASN B 1 89 ? 11.211 -5.742 -11.727 1 96.5 89 ASN B CA 1
ATOM 1628 C C . ASN B 1 89 ? 9.805 -6.301 -11.906 1 96.5 89 ASN B C 1
ATOM 1630 O O . ASN B 1 89 ? 9.633 -7.449 -12.312 1 96.5 89 ASN B O 1
ATOM 1634 N N . ILE B 1 90 ? 8.82 -5.535 -11.633 1 97.75 90 ILE B N 1
ATOM 1635 C CA . ILE B 1 90 ? 7.418 -5.891 -11.828 1 97.75 90 ILE B CA 1
ATOM 1636 C C . ILE B 1 90 ? 6.938 -5.359 -13.18 1 97.75 90 ILE B C 1
ATOM 1638 O O . ILE B 1 90 ? 6.953 -4.148 -13.414 1 97.75 90 ILE B O 1
ATOM 1642 N N . THR B 1 91 ? 6.484 -6.227 -14.023 1 97.5 91 THR B N 1
ATOM 1643 C CA . THR B 1 91 ? 6.055 -5.855 -15.367 1 97.5 91 THR B CA 1
ATOM 1644 C C . THR B 1 91 ? 4.531 -5.859 -15.469 1 97.5 91 THR B C 1
ATOM 1646 O O . THR B 1 91 ? 3.854 -6.492 -14.656 1 97.5 91 THR B O 1
ATOM 1649 N N . GLY B 1 92 ? 4.035 -5.117 -16.328 1 97.5 92 GLY B N 1
ATOM 1650 C CA . GLY B 1 92 ? 2.615 -5.172 -16.625 1 97.5 92 GLY B CA 1
ATOM 1651 C C . GLY B 1 92 ? 1.77 -4.359 -15.672 1 97.5 92 GLY B C 1
ATOM 1652 O O . GLY B 1 92 ? 0.545 -4.496 -15.641 1 97.5 92 GLY B O 1
ATOM 1653 N N . ILE B 1 93 ? 2.424 -3.498 -14.844 1 97.44 93 ILE B N 1
ATOM 1654 C CA . ILE B 1 93 ? 1.641 -2.654 -13.945 1 97.44 93 ILE B CA 1
ATOM 1655 C C . ILE B 1 93 ? 0.78 -1.693 -14.766 1 97.44 93 ILE B C 1
ATOM 1657 O O . ILE B 1 93 ? 1.253 -1.103 -15.742 1 97.44 93 ILE B O 1
ATOM 1661 N N . SER B 1 94 ? -0.561 -1.568 -14.367 1 95.19 94 SER B N 1
ATOM 1662 C CA . SER B 1 94 ? -1.446 -0.618 -15.031 1 95.19 94 SER B CA 1
ATOM 1663 C C . SER B 1 94 ? -2.344 0.096 -14.023 1 95.19 94 SER B C 1
ATOM 1665 O O . SER B 1 94 ? -3.203 -0.528 -13.398 1 95.19 94 SER B O 1
ATOM 1667 N N . PRO B 1 95 ? -2.203 1.477 -13.898 1 94.25 95 PRO B N 1
ATOM 1668 C CA . PRO B 1 95 ? -1.211 2.322 -14.562 1 94.25 95 PRO B CA 1
ATOM 1669 C C . PRO B 1 95 ? 0.188 2.172 -13.969 1 94.25 95 PRO B C 1
ATOM 1671 O O . PRO B 1 95 ? 0.328 1.906 -12.773 1 94.25 95 PRO B O 1
ATOM 1674 N N . ASP B 1 96 ? 1.195 2.285 -14.805 1 95 96 ASP B N 1
ATOM 1675 C CA . ASP B 1 96 ? 2.598 2.275 -14.398 1 95 96 ASP B CA 1
ATOM 1676 C C . ASP B 1 96 ? 3.135 3.695 -14.242 1 95 96 ASP B C 1
ATOM 1678 O O . ASP B 1 96 ? 3.104 4.484 -15.195 1 95 96 ASP B O 1
ATOM 1682 N N . TYR B 1 97 ? 3.709 3.988 -13.094 1 92.12 97 TYR B N 1
ATOM 1683 C CA . TYR B 1 97 ? 4.188 5.34 -12.828 1 92.12 97 TYR B CA 1
ATOM 1684 C C . TYR B 1 97 ? 5.676 5.465 -13.133 1 92.12 97 TYR B C 1
ATOM 1686 O O . TYR B 1 97 ? 6.262 6.535 -12.969 1 92.12 97 TYR B O 1
ATOM 1694 N N . LYS B 1 98 ? 6.273 4.43 -13.578 1 91.88 98 LYS B N 1
ATOM 1695 C CA . LYS B 1 98 ? 7.652 4.418 -14.07 1 91.88 98 LYS B CA 1
ATOM 1696 C C . LYS B 1 98 ? 8.609 5.012 -13.039 1 91.88 98 LYS B C 1
ATOM 1698 O O . LYS B 1 98 ? 9.406 5.895 -13.359 1 91.88 98 LYS B O 1
ATOM 1703 N N . ASP B 1 99 ? 8.5 4.602 -11.805 1 87.31 99 ASP B N 1
ATOM 1704 C CA . ASP B 1 99 ? 9.367 4.957 -10.695 1 87.31 99 ASP B CA 1
ATOM 1705 C C . ASP B 1 99 ? 9.18 6.418 -10.297 1 87.31 99 ASP B C 1
ATOM 1707 O O . ASP B 1 99 ? 10.125 7.062 -9.82 1 87.31 99 ASP B O 1
ATOM 1711 N N . LYS B 1 100 ? 8.055 6.941 -10.5 1 85.38 100 LYS B N 1
ATOM 1712 C CA . LYS B 1 100 ? 7.805 8.336 -10.156 1 85.38 100 LYS B CA 1
ATOM 1713 C C . LYS B 1 100 ? 6.559 8.469 -9.281 1 85.38 100 LYS B C 1
ATOM 1715 O O . LYS B 1 100 ? 5.824 9.453 -9.383 1 85.38 100 LYS B O 1
ATOM 1720 N N . LEU B 1 101 ? 6.277 7.359 -8.609 1 85.31 101 LEU B N 1
ATOM 1721 C CA . LEU B 1 101 ? 5.141 7.434 -7.695 1 85.31 101 LEU B CA 1
ATOM 1722 C C . LEU B 1 101 ? 5.383 8.477 -6.605 1 85.31 101 LEU B C 1
ATOM 1724 O O . LEU B 1 101 ? 4.539 9.344 -6.371 1 85.31 101 LEU B O 1
ATOM 1728 N N . TYR B 1 102 ? 6.504 8.43 -5.953 1 79.12 102 TYR B N 1
ATOM 1729 C CA . TYR B 1 102 ? 6.867 9.367 -4.895 1 79.12 102 TYR B CA 1
ATOM 1730 C C . TYR B 1 102 ? 7.82 10.438 -5.414 1 79.12 102 TYR B C 1
ATOM 1732 O O . TYR B 1 102 ? 8.086 11.43 -4.73 1 79.12 102 TYR B O 1
ATOM 1740 N N . ARG B 1 103 ? 8.281 10.328 -6.574 1 76.94 103 ARG B N 1
ATOM 1741 C CA . ARG B 1 103 ? 9.227 11.258 -7.176 1 76.94 103 ARG B CA 1
ATOM 1742 C C . ARG B 1 103 ? 10.414 11.5 -6.25 1 76.94 103 ARG B C 1
ATOM 1744 O O . ARG B 1 103 ? 10.766 12.648 -5.973 1 76.94 103 ARG B O 1
ATOM 1751 N N . ILE B 1 104 ? 11.023 10.453 -5.773 1 74.75 104 ILE B N 1
ATOM 1752 C CA . ILE B 1 104 ? 12.164 10.539 -4.867 1 74.75 104 ILE B CA 1
ATOM 1753 C C . ILE B 1 104 ? 13.453 10.711 -5.668 1 74.75 104 ILE B C 1
ATOM 1755 O O . ILE B 1 104 ? 13.531 10.281 -6.824 1 74.75 104 ILE B O 1
ATOM 1759 N N . SER B 1 105 ? 14.359 11.32 -5.07 1 71.62 105 SER B N 1
ATOM 1760 C CA . SER B 1 105 ? 15.617 11.633 -5.746 1 71.62 105 SER B CA 1
ATOM 1761 C C . SER B 1 105 ? 16.578 10.453 -5.715 1 71.62 105 SER B C 1
ATOM 1763 O O . SER B 1 105 ? 17.484 10.359 -6.547 1 71.62 105 SER B O 1
ATOM 1765 N N . VAL B 1 106 ? 16.406 9.641 -4.734 1 75.88 106 VAL B N 1
ATOM 1766 C CA . VAL B 1 106 ? 17.281 8.484 -4.605 1 75.88 106 VAL B CA 1
ATOM 1767 C C . VAL B 1 106 ? 16.609 7.254 -5.223 1 75.88 106 VAL B C 1
ATOM 1769 O O . VAL B 1 106 ? 15.477 6.93 -4.883 1 75.88 106 VAL B O 1
ATOM 1772 N N . LYS B 1 107 ? 17.328 6.633 -6.102 1 81.19 107 LYS B N 1
ATOM 1773 C CA . LYS B 1 107 ? 16.781 5.445 -6.754 1 81.19 107 LYS B CA 1
ATOM 1774 C C . LYS B 1 107 ? 16.844 4.234 -5.832 1 81.19 107 LYS B C 1
ATOM 1776 O O . LYS B 1 107 ? 17.875 3.975 -5.207 1 81.19 107 LYS B O 1
ATOM 1781 N N . THR B 1 108 ? 15.727 3.508 -5.688 1 87.19 108 THR B N 1
ATOM 1782 C CA . THR B 1 108 ? 15.578 2.246 -4.969 1 87.19 108 THR B CA 1
ATOM 1783 C C . THR B 1 108 ? 16.25 2.318 -3.604 1 87.19 108 THR B C 1
ATOM 1785 O O . THR B 1 108 ? 17.141 1.519 -3.303 1 87.19 108 THR B O 1
ATOM 1788 N N . PRO B 1 109 ? 15.852 3.211 -2.869 1 83.25 109 PRO B N 1
ATOM 1789 C CA . PRO B 1 109 ? 16.516 3.469 -1.59 1 83.25 109 PRO B CA 1
ATOM 1790 C C . PRO B 1 109 ? 16.516 2.256 -0.664 1 83.25 109 PRO B C 1
ATOM 1792 O O . PRO B 1 109 ? 17.297 2.195 0.289 1 83.25 109 PRO B O 1
ATOM 1795 N N . PHE B 1 110 ? 15.828 1.248 -0.982 1 83.12 110 PHE B N 1
ATOM 1796 C CA . PHE B 1 110 ? 15.719 0.121 -0.064 1 83.12 110 PHE B CA 1
ATOM 1797 C C . PHE B 1 110 ? 16.375 -1.124 -0.653 1 83.12 110 PHE B C 1
ATOM 1799 O O . PHE B 1 110 ? 16.266 -2.213 -0.084 1 83.12 110 PHE B O 1
ATOM 1806 N N . ASN B 1 111 ? 16.828 -0.951 -1.872 1 75.69 111 ASN B N 1
ATOM 1807 C CA . ASN B 1 111 ? 17.547 -2.07 -2.48 1 75.69 111 ASN B CA 1
ATOM 1808 C C . ASN B 1 111 ? 18.828 -2.398 -1.721 1 75.69 111 ASN B C 1
ATOM 1810 O O . ASN B 1 111 ? 19.781 -1.608 -1.724 1 75.69 111 ASN B O 1
ATOM 1814 N N . MET B 1 112 ? 18.781 -3.008 -0.634 1 59.31 112 MET B N 1
ATOM 1815 C CA . MET B 1 112 ? 20 -3.268 0.123 1 59.31 112 MET B CA 1
ATOM 1816 C C . MET B 1 112 ? 20.922 -4.227 -0.632 1 59.31 112 MET B C 1
ATOM 1818 O O . MET B 1 112 ? 20.703 -5.441 -0.615 1 59.31 112 MET B O 1
ATOM 1822 N N . LYS B 1 113 ? 20.969 -4.148 -1.786 1 48.09 113 LYS B N 1
ATOM 1823 C CA . LYS B 1 113 ? 22.094 -4.984 -2.215 1 48.09 113 LYS B CA 1
ATOM 1824 C C . LYS B 1 113 ? 23.25 -4.887 -1.239 1 48.09 113 LYS B C 1
ATOM 1826 O O . LYS B 1 113 ? 23.797 -5.902 -0.808 1 48.09 113 LYS B O 1
ATOM 1831 N N . GLU B 1 114 ? 24.312 -3.893 -1.5 1 39.31 114 GLU B N 1
ATOM 1832 C CA . GLU B 1 114 ? 25.766 -4.02 -1.34 1 39.31 114 GLU B CA 1
ATOM 1833 C C . GLU B 1 114 ? 26.156 -3.963 0.132 1 39.31 114 GLU B C 1
ATOM 1835 O O . GLU B 1 114 ? 25.422 -3.434 0.962 1 39.31 114 GLU B O 1
ATOM 1840 N N . GLY B 1 115 ? 27.375 -4.484 0.389 1 38.44 115 GLY B N 1
ATOM 1841 C CA . GLY B 1 115 ? 28.531 -4.512 1.274 1 38.44 115 GLY B CA 1
ATOM 1842 C C . GLY B 1 115 ? 28.797 -3.182 1.951 1 38.44 115 GLY B C 1
ATOM 1843 O O . GLY B 1 115 ? 29.922 -2.678 1.923 1 38.44 115 GLY B O 1
ATOM 1844 N N . ASP B 1 116 ? 28.016 -2.311 2.068 1 37.5 116 ASP B N 1
ATOM 1845 C CA . ASP B 1 116 ? 28.75 -1.313 2.848 1 37.5 116 ASP B CA 1
ATOM 1846 C C . ASP B 1 116 ? 29.141 -1.863 4.219 1 37.5 116 ASP B C 1
ATOM 1848 O O . ASP B 1 116 ? 28.281 -1.978 5.109 1 37.5 116 ASP B O 1
ATOM 1852 N N . LYS B 1 117 ? 29.75 -3.047 4.281 1 32.66 117 LYS B N 1
ATOM 1853 C CA . LYS B 1 117 ? 30.719 -3.295 5.34 1 32.66 117 LYS B CA 1
ATOM 1854 C C . LYS B 1 117 ? 31.531 -2.043 5.637 1 32.66 117 LYS B C 1
ATOM 1856 O O . LYS B 1 117 ? 32.312 -1.6 4.801 1 32.66 117 LYS B O 1
ATOM 1861 N N . ASN B 1 118 ? 31.062 -0.946 6.09 1 32.91 118 ASN B N 1
ATOM 1862 C CA . ASN B 1 118 ? 32.125 -0.334 6.898 1 32.91 118 ASN B CA 1
ATOM 1863 C C . ASN B 1 118 ? 32.844 -1.373 7.738 1 32.91 118 ASN B C 1
ATOM 1865 O O . ASN B 1 118 ? 32.312 -1.844 8.75 1 32.91 118 ASN B O 1
ATOM 1869 N N . GLY B 1 119 ? 33.219 -2.617 7.223 1 22.62 119 GLY B N 1
ATOM 1870 C CA . GLY B 1 119 ? 34.594 -2.863 7.699 1 22.62 119 GLY B CA 1
ATOM 1871 C C . GLY B 1 119 ? 35.594 -1.911 7.109 1 22.62 119 GLY B C 1
ATOM 1872 O O . GLY B 1 119 ? 35.375 -1.312 6.059 1 22.62 119 GLY B O 1
#

Organism: Acetivibrio thermocellus (strain ATCC 27405 / DSM 1237 / JCM 9322 / NBRC 103400 / NCIMB 10682 / NRRL B-4536 / VPI 7372) (NCBI:txid203119)

InterPro domains:
  IPR001268 NADH:ubiquinone oxidoreductase, 30kDa subunit [PF00329] (8-96)
  IPR037232 NADH:ubiquinone oxidoreductase, 30kDa subunit superfamily [G3DSA:3.30.460.80] (2-96)
  IPR037232 NADH:ubiquinone oxidoreductase, 30kDa subunit superfamily [SSF143243] (4-93)

Solvent-accessible surface area (backbone atoms only — not comparable to full-atom values): 13404 Å² total; per-residue (Å²): 121,73,61,76,44,79,43,80,48,56,50,86,46,44,50,63,53,51,49,53,37,47,76,70,54,33,37,76,60,50,63,48,72,43,83,43,96,63,45,30,35,36,37,43,31,32,38,51,89,78,45,33,42,30,42,35,29,71,41,44,85,85,48,67,32,64,41,49,13,85,78,42,55,62,47,19,60,47,51,43,49,44,30,33,35,45,56,51,50,63,40,72,43,46,76,64,55,82,64,46,78,78,63,65,89,62,79,26,76,59,44,72,76,81,76,81,62,80,112,120,76,61,74,45,79,43,78,49,58,50,86,45,45,48,63,53,53,48,53,37,46,75,71,55,33,37,75,59,50,64,50,72,44,83,43,96,64,45,30,36,36,37,42,31,32,38,51,89,80,44,34,41,30,42,34,30,68,41,43,84,85,48,67,32,65,41,49,14,86,77,42,56,60,45,19,60,48,50,43,49,44,29,32,34,45,56,50,50,63,40,71,44,47,75,66,56,83,64,46,77,77,63,64,89,62,79,25,77,60,45,73,74,80,74,77,56,86,111

pLDDT: mean 88.09, std 15.95, range [22.5, 98.38]

Sequence (238 aa):
MAQQTINTISPNELLAYALRLKNANYRLVAISCTNAENGVEMSYSFDSGSDFTNLRITVAPGDEIESISSIYSYSFLYENEIKELFGVNITGISPDYKDKLYRISVKTPFNMKEGDKNGMAQQTINTISPNELLAYALRLKNANYRLVAISCTNAENGVEMSYSFDSGSDFTNLRITVAPGDEIESISSIYSYSFLYENEIKELFGVNITGISPDYKDKLYRISVKTPFNMKEGDKNG

Foldseek 3Di:
DADEAEAEDELVCVQVVLQVCVVVQKAWDDKDWDQDPAAIKIWTWIHNPRHIYIYIYDDHVPDEHEDNCVSVVVCLLVVLVCCFQQVHHYPDRVPHPPNPSV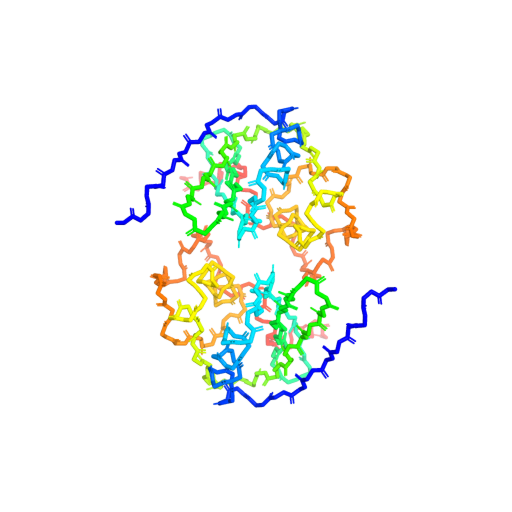DDPDGNVRNPDDPPPPD/DADEAEAEDELVCVQVVLQVCVVVQKAWDDKDWAQDPAAIKIWTWIDNPRHIYIYIYDDHVPDEHEDNCVSVVVCLLVVLVCCFQQVHHYPDRVPHPPNPSVDDPDGNVRNPDDPPPPD